Protein AF-A0A1E7FDG7-F1 (afdb_monomer)

Secondary structure (DSSP, 8-state):
-----------------------S--PPPPTT---------------------------------PPPP--------PPPP----PPPHHHHHHHHHHHHHHHHHHHHHHHHHHHHHHHHTTHHHHHHHHTT-S---HHHHHHHHHHH-GGGGGGHHHHHHHTTT-HHHHHHHHHHHHT-TTTTTTGGGS--HHHHHHHHHHHHHHHIIIIIIHHHS-HHHHHHHHHHHHHHHHHHHHHHHHIIIIIHHHHHHHH---TTHHHHHHHHHHHHHHHHHSS--------PPPP-------

Structure (mmCIF, N/CA/C/O backbone):
data_AF-A0A1E7FDG7-F1
#
_entry.id   AF-A0A1E7FDG7-F1
#
loop_
_atom_site.group_PDB
_atom_site.id
_atom_site.type_symbol
_atom_site.label_atom_id
_atom_site.label_alt_id
_atom_site.label_comp_id
_atom_site.label_asym_id
_atom_site.label_entity_id
_atom_site.label_seq_id
_atom_site.pdbx_PDB_ins_code
_atom_site.Cartn_x
_atom_site.Cartn_y
_atom_site.Cartn_z
_atom_site.occupancy
_atom_site.B_iso_or_equiv
_atom_site.auth_seq_id
_atom_site.auth_comp_id
_atom_site.auth_asym_id
_atom_site.auth_atom_id
_atom_site.pdbx_PDB_model_num
ATOM 1 N N . MET A 1 1 ? 20.467 16.742 -72.198 1.00 54.88 1 MET A N 1
ATOM 2 C CA . MET A 1 1 ? 19.762 18.040 -72.170 1.00 54.88 1 MET A CA 1
ATOM 3 C C . MET A 1 1 ? 18.423 17.826 -72.848 1.00 54.88 1 MET A C 1
ATOM 5 O O . MET A 1 1 ? 18.378 16.959 -73.708 1.00 54.88 1 MET A O 1
ATOM 9 N N . ASP A 1 2 ? 17.392 18.548 -72.410 1.00 43.50 2 ASP A N 1
ATOM 10 C CA . ASP A 1 2 ? 15.952 18.288 -72.618 1.00 43.50 2 ASP A CA 1
ATOM 11 C C . ASP A 1 2 ? 15.392 17.138 -71.76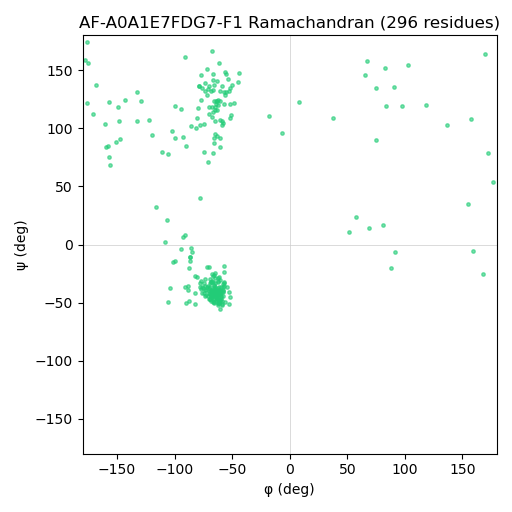0 1.00 43.50 2 ASP A C 1
ATOM 13 O O . ASP A 1 2 ? 16.020 16.095 -71.629 1.00 43.50 2 ASP A O 1
ATOM 17 N N . GLY A 1 3 ? 14.236 17.252 -71.104 1.00 43.72 3 GLY A N 1
ATOM 18 C CA . GLY A 1 3 ? 13.262 18.339 -71.056 1.00 43.72 3 GLY A CA 1
ATOM 19 C C . GLY A 1 3 ? 11.965 17.883 -70.365 1.00 43.72 3 GLY A C 1
ATOM 20 O O . GLY A 1 3 ? 11.705 16.689 -70.251 1.00 43.72 3 GLY A O 1
ATOM 21 N N . GLY A 1 4 ? 11.146 18.861 -69.962 1.00 46.25 4 GLY A N 1
ATOM 22 C CA . GLY A 1 4 ? 9.709 18.723 -69.664 1.00 46.25 4 GLY A CA 1
ATOM 23 C C . GLY A 1 4 ? 9.373 18.547 -68.177 1.00 46.25 4 GLY A C 1
ATOM 24 O O . GLY A 1 4 ? 9.869 17.621 -67.557 1.00 46.25 4 GLY A O 1
ATOM 25 N N . ARG A 1 5 ? 8.611 19.392 -67.466 1.00 50.09 5 ARG A N 1
ATOM 26 C CA . ARG A 1 5 ? 7.447 20.290 -67.689 1.00 50.09 5 ARG A CA 1
ATOM 27 C C . ARG A 1 5 ? 6.274 19.802 -66.811 1.00 50.09 5 ARG A C 1
ATOM 29 O O . ARG A 1 5 ? 5.717 18.749 -67.077 1.00 50.09 5 ARG A O 1
ATOM 36 N N . LEU A 1 6 ? 5.847 20.714 -65.932 1.00 52.66 6 LEU A N 1
ATOM 37 C CA . LEU A 1 6 ? 4.462 21.145 -65.669 1.00 52.66 6 LEU A CA 1
ATOM 38 C C . LEU A 1 6 ? 3.524 20.357 -64.735 1.00 52.66 6 LEU A C 1
ATOM 40 O O . LEU A 1 6 ? 3.518 19.135 -64.676 1.00 52.66 6 LEU A O 1
ATOM 44 N N . PHE A 1 7 ? 2.632 21.193 -64.181 1.00 47.88 7 PHE A N 1
ATOM 45 C CA . PHE A 1 7 ? 1.385 20.992 -63.435 1.00 47.88 7 PHE A CA 1
ATOM 46 C C . PHE A 1 7 ? 1.523 20.893 -61.912 1.00 47.88 7 PHE A C 1
ATOM 48 O O . PHE A 1 7 ? 2.369 20.168 -61.412 1.00 47.88 7 PHE A O 1
ATOM 55 N N . ALA A 1 8 ? 0.694 21.536 -61.094 1.00 49.31 8 ALA A N 1
ATOM 56 C CA . ALA A 1 8 ? -0.253 22.648 -61.222 1.00 49.31 8 ALA A CA 1
ATOM 57 C C . ALA A 1 8 ? -0.829 22.884 -59.813 1.00 49.31 8 ALA A C 1
ATOM 59 O O . ALA A 1 8 ? -0.802 21.991 -58.966 1.00 49.31 8 ALA A O 1
ATOM 60 N N . ASP A 1 9 ? -1.350 24.087 -59.606 1.00 49.03 9 ASP A N 1
ATOM 61 C CA . ASP A 1 9 ? -2.133 24.533 -58.459 1.00 49.03 9 ASP A CA 1
ATOM 62 C C . ASP A 1 9 ? -3.222 23.556 -57.986 1.00 49.03 9 ASP A C 1
ATOM 64 O O . ASP A 1 9 ? -3.908 22.918 -58.782 1.00 49.03 9 ASP A O 1
ATOM 68 N N . SER A 1 10 ? -3.463 23.556 -56.673 1.00 50.44 10 SER A N 1
ATOM 69 C CA . SER A 1 10 ? -4.761 23.210 -56.086 1.00 50.44 10 SER A CA 1
ATOM 70 C C . SER A 1 10 ? -4.851 23.789 -54.674 1.00 50.44 10 SER A C 1
ATOM 72 O O . SER A 1 10 ? -4.595 23.115 -53.675 1.00 50.44 10 SER A O 1
ATOM 74 N N . ALA A 1 11 ? -5.237 25.062 -54.608 1.00 49.78 11 ALA A N 1
ATOM 75 C CA . ALA A 1 11 ? -5.892 25.628 -53.440 1.00 49.78 11 ALA A CA 1
ATOM 76 C C . ALA A 1 11 ? -7.214 24.881 -53.190 1.00 49.78 11 ALA A C 1
ATOM 78 O O . ALA A 1 11 ? -8.008 24.691 -54.108 1.00 49.78 11 ALA A O 1
ATOM 79 N N . GLY A 1 12 ? -7.447 24.482 -51.943 1.00 48.25 12 GLY A N 1
ATOM 80 C CA . GLY A 1 12 ? -8.689 23.862 -51.501 1.00 48.25 12 GLY A CA 1
ATOM 81 C C . GLY A 1 12 ? -8.933 24.181 -50.036 1.00 48.25 12 GLY A C 1
ATOM 82 O O . GLY A 1 12 ? -8.507 23.436 -49.158 1.00 48.25 12 GLY A O 1
ATOM 83 N N . LEU A 1 13 ? -9.598 25.314 -49.796 1.00 49.38 13 LEU A N 1
ATOM 84 C CA . LEU A 1 13 ? -10.368 25.552 -48.580 1.00 49.38 13 LEU A CA 1
ATOM 85 C C . LEU A 1 13 ? -11.335 24.378 -48.368 1.00 49.38 13 LEU A C 1
ATOM 87 O O . LEU A 1 13 ? -12.057 24.012 -49.291 1.00 49.38 13 LEU A O 1
ATOM 91 N N . ASN A 1 14 ? -11.412 23.879 -47.138 1.00 53.03 14 ASN A N 1
ATOM 92 C CA . ASN A 1 14 ? -12.680 23.460 -46.552 1.00 53.03 14 ASN A CA 1
ATOM 93 C C . ASN A 1 14 ? -12.622 23.711 -45.044 1.00 53.03 14 ASN A C 1
ATOM 95 O O . ASN A 1 14 ? -12.151 22.897 -44.254 1.00 53.03 14 ASN A O 1
ATOM 99 N N . ASP A 1 15 ? -13.072 24.915 -44.711 1.00 53.84 15 ASP A N 1
ATOM 100 C CA . ASP A 1 15 ? -13.702 25.271 -43.451 1.00 53.84 15 ASP A CA 1
ATOM 101 C C . ASP A 1 15 ? -15.074 24.576 -43.389 1.00 53.84 15 ASP A C 1
ATOM 103 O O . ASP A 1 15 ? -15.790 24.586 -44.392 1.00 53.84 15 ASP A O 1
ATOM 107 N N . ASN A 1 16 ? -15.375 23.916 -42.265 1.00 47.41 16 ASN A N 1
ATOM 108 C CA . ASN A 1 16 ? -16.704 23.554 -41.739 1.00 47.41 16 ASN A CA 1
ATOM 109 C C . ASN A 1 16 ? -16.575 22.364 -40.778 1.00 47.41 16 ASN A C 1
ATOM 111 O O . ASN A 1 16 ? -16.378 21.224 -41.200 1.00 47.41 16 ASN A O 1
ATOM 115 N N . GLY A 1 17 ? -16.740 22.614 -39.480 1.00 43.34 17 GLY A N 1
AT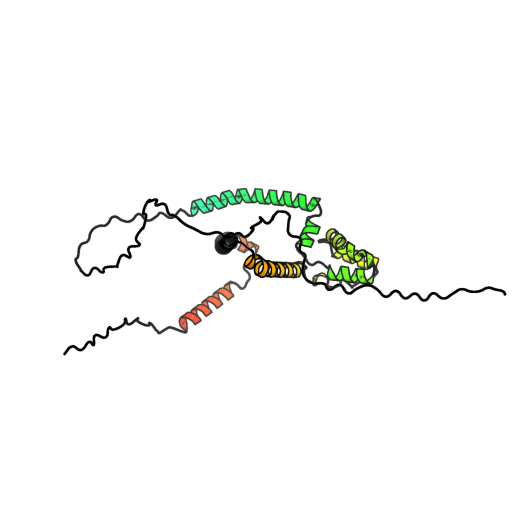OM 116 C CA . GLY A 1 17 ? -16.804 21.536 -38.494 1.00 43.34 17 GLY A CA 1
ATOM 117 C C . GLY A 1 17 ? -16.919 21.998 -37.050 1.00 43.34 17 GLY A C 1
ATOM 118 O O . GLY A 1 17 ? -16.081 21.632 -36.239 1.00 43.34 17 GLY A O 1
ATOM 119 N N . SER A 1 18 ? -17.921 22.840 -36.788 1.00 43.59 18 SER A N 1
ATOM 120 C CA . SER A 1 18 ? -18.756 22.845 -35.574 1.00 43.59 18 SER A CA 1
ATOM 121 C C . SER A 1 18 ? -18.089 22.540 -34.225 1.00 43.59 18 SER A C 1
ATOM 123 O O . SER A 1 18 ? -17.782 21.406 -33.864 1.00 43.59 18 SER A O 1
ATOM 125 N N . ALA A 1 19 ? -17.993 23.605 -33.432 1.00 48.75 19 ALA A N 1
ATOM 126 C CA . ALA A 1 19 ? -17.949 23.546 -31.986 1.00 48.75 19 ALA A CA 1
ATOM 127 C C . ALA A 1 19 ? -19.220 22.869 -31.443 1.00 48.75 19 ALA A C 1
ATOM 129 O O . ALA A 1 19 ? -20.273 23.497 -31.407 1.00 48.75 19 ALA A O 1
ATOM 130 N N . ASP A 1 20 ? -19.095 21.625 -30.981 1.00 45.59 20 ASP A N 1
ATOM 131 C CA . ASP A 1 20 ? -20.075 21.000 -30.093 1.00 45.59 20 ASP A CA 1
ATOM 132 C C . ASP A 1 20 ? -19.559 21.068 -28.650 1.00 45.59 20 ASP A C 1
ATOM 134 O O . ASP A 1 20 ? -18.763 20.267 -28.157 1.00 45.59 20 ASP A O 1
ATOM 138 N N . GLU A 1 21 ? -19.971 22.162 -28.023 1.00 42.53 21 GLU A N 1
ATOM 139 C CA . GLU A 1 21 ? -20.462 22.280 -26.655 1.00 42.53 21 GLU A CA 1
ATOM 140 C C . GLU A 1 21 ? -20.647 20.934 -25.908 1.00 42.53 21 GLU A C 1
ATOM 142 O O . GLU A 1 21 ? -21.682 20.276 -25.988 1.00 42.53 21 GLU A O 1
ATOM 147 N N . PHE A 1 22 ? -19.652 20.527 -25.110 1.00 43.12 22 PHE A N 1
ATOM 148 C CA . PHE A 1 22 ? -19.815 19.453 -24.121 1.00 43.12 22 PHE A CA 1
ATOM 149 C C . PHE A 1 22 ? -20.623 19.973 -22.920 1.00 43.12 22 PHE A C 1
ATOM 151 O O . PHE A 1 22 ? -20.080 20.332 -21.872 1.00 43.12 22 PHE A O 1
ATOM 158 N N . GLY A 1 23 ? -21.944 20.022 -23.093 1.00 46.38 23 GLY A N 1
ATOM 159 C CA . GLY A 1 23 ? -22.912 20.091 -22.002 1.00 46.38 23 GLY A CA 1
ATOM 160 C C . GLY A 1 23 ? -23.002 18.753 -21.240 1.00 46.38 23 GLY A C 1
ATOM 161 O O . GLY A 1 23 ? -22.740 17.693 -21.813 1.00 46.38 23 GLY A O 1
ATOM 162 N N . PRO A 1 24 ? -23.344 18.758 -19.938 1.00 59.00 24 PRO A N 1
ATOM 163 C CA . PRO A 1 24 ? -23.287 17.572 -19.093 1.00 59.00 24 PRO A CA 1
ATOM 164 C C . PRO A 1 24 ? -24.628 16.828 -19.060 1.00 59.00 24 PRO A C 1
ATOM 166 O O . PRO A 1 24 ? -25.456 17.095 -18.195 1.00 59.00 24 PRO A O 1
ATOM 169 N N . SER A 1 25 ? -24.835 15.845 -19.934 1.00 53.50 25 SER A N 1
ATOM 170 C CA . SER A 1 25 ? -25.871 14.821 -19.732 1.00 53.50 25 SER A CA 1
ATOM 171 C C . SER A 1 25 ? -25.745 13.707 -20.764 1.00 53.50 25 SER A C 1
ATOM 173 O O . SER A 1 25 ? -25.950 13.957 -21.941 1.00 53.50 25 SER A O 1
ATOM 175 N N . ASP A 1 26 ? -25.381 12.505 -20.312 1.00 51.69 26 ASP A N 1
ATOM 176 C CA . ASP A 1 26 ? -26.058 11.246 -20.670 1.00 51.69 26 ASP A CA 1
ATOM 177 C C . ASP A 1 26 ? -25.262 10.060 -20.118 1.00 51.69 26 ASP A C 1
ATOM 179 O O . ASP A 1 26 ? -24.504 9.367 -20.795 1.00 51.69 26 ASP A O 1
ATOM 183 N N . VAL A 1 27 ? -25.434 9.832 -18.815 1.00 66.44 27 VAL A N 1
ATOM 184 C CA . VAL A 1 27 ? -25.111 8.540 -18.210 1.00 66.44 27 VAL A CA 1
ATOM 185 C C . VAL A 1 27 ? -26.288 7.610 -18.522 1.00 66.44 27 VAL A C 1
ATOM 187 O O . VAL A 1 27 ? -27.398 7.898 -18.067 1.00 66.44 27 VAL A O 1
ATOM 190 N N . PRO A 1 28 ? -26.100 6.506 -19.267 1.00 61.50 28 PRO A N 1
ATOM 191 C CA . PRO A 1 28 ? -27.189 5.587 -19.566 1.00 61.50 28 PRO A CA 1
ATOM 192 C C . PRO A 1 28 ? -27.684 4.925 -18.274 1.00 61.50 28 PRO A C 1
ATOM 194 O O . PRO A 1 28 ? -26.942 4.223 -17.582 1.00 61.50 28 PRO A O 1
ATOM 197 N N . LEU A 1 29 ? -28.952 5.166 -17.938 1.00 65.06 29 LEU A N 1
ATOM 198 C CA . LEU A 1 29 ? -29.650 4.472 -16.859 1.00 65.06 29 LEU A CA 1
ATOM 199 C C . LEU A 1 29 ? -29.835 2.985 -17.220 1.00 65.06 29 LEU A C 1
ATOM 201 O O . LEU A 1 29 ? -30.118 2.660 -18.375 1.00 65.06 29 LEU A O 1
ATOM 205 N N . PRO A 1 30 ? -29.697 2.063 -16.249 1.00 67.12 30 PRO A N 1
ATOM 206 C CA . PRO A 1 30 ? -29.873 0.637 -16.485 1.00 67.12 30 PRO A CA 1
ATOM 207 C C . PRO A 1 30 ? -31.334 0.293 -16.839 1.00 67.12 30 PRO A C 1
ATOM 209 O O . PRO A 1 30 ? -32.267 0.904 -16.307 1.00 67.12 30 PRO A O 1
ATOM 212 N N . PRO A 1 31 ? -31.552 -0.714 -17.702 1.00 53.75 31 PRO A N 1
ATOM 213 C CA . PRO A 1 31 ? -32.881 -1.113 -18.146 1.00 53.75 31 PRO A CA 1
ATOM 214 C C . PRO A 1 31 ? -33.658 -1.723 -16.971 1.00 53.75 31 PRO A C 1
ATOM 216 O O . PRO A 1 31 ? -33.242 -2.729 -16.400 1.00 53.75 31 PRO A O 1
ATOM 219 N N . GLY A 1 32 ? -34.781 -1.105 -16.591 1.00 55.59 32 GLY A N 1
ATOM 220 C CA . GLY A 1 32 ? -35.640 -1.628 -15.520 1.00 55.59 32 GLY A CA 1
ATOM 221 C C . GLY A 1 32 ? -36.590 -0.641 -14.837 1.00 55.59 32 GLY A C 1
ATOM 222 O O . GLY A 1 32 ? -37.411 -1.073 -14.033 1.00 55.59 32 GLY A O 1
ATOM 223 N N . MET A 1 33 ? -36.537 0.659 -15.142 1.00 53.09 33 MET A N 1
ATOM 224 C CA . MET A 1 33 ? -37.483 1.644 -14.600 1.00 53.09 33 MET A CA 1
ATOM 225 C C . MET A 1 33 ? -38.408 2.183 -15.691 1.00 53.09 33 MET A C 1
ATOM 227 O O . MET A 1 33 ? -38.212 3.269 -16.222 1.00 53.09 33 MET A O 1
ATOM 231 N N . ALA A 1 34 ? -39.431 1.392 -16.018 1.00 47.78 34 ALA A N 1
ATOM 232 C CA . ALA A 1 34 ? -40.600 1.878 -16.735 1.00 47.78 34 ALA A CA 1
ATOM 233 C C . ALA A 1 34 ? -41.407 2.790 -15.797 1.00 47.78 34 ALA A C 1
ATOM 235 O O . ALA A 1 34 ? -41.949 2.341 -14.783 1.00 47.78 34 ALA A O 1
ATOM 236 N N . SER A 1 35 ? -41.450 4.080 -16.121 1.00 47.38 35 SER A N 1
ATOM 237 C CA . SER A 1 35 ? -42.313 5.069 -15.488 1.00 47.38 35 SER A CA 1
ATOM 238 C C . SER A 1 35 ? -43.777 4.726 -15.765 1.00 47.38 35 SER A C 1
ATOM 240 O O . SER A 1 35 ? -44.232 4.611 -16.902 1.00 47.38 35 SER A O 1
ATOM 242 N N . LYS A 1 36 ? -44.520 4.526 -14.679 1.00 46.44 36 LYS A N 1
ATOM 243 C CA . LYS A 1 36 ? -45.970 4.371 -14.682 1.00 46.44 36 LYS A CA 1
ATOM 244 C C . LYS A 1 36 ? -46.582 5.765 -14.853 1.00 46.44 36 LYS A C 1
ATOM 246 O O . LYS A 1 36 ? -46.263 6.660 -14.076 1.00 46.44 36 LYS A O 1
ATOM 251 N N . LYS A 1 37 ? -47.430 5.918 -15.873 1.00 50.50 37 LYS A N 1
ATOM 252 C CA . LYS A 1 37 ? -48.337 7.055 -16.087 1.00 50.50 37 LYS A CA 1
ATOM 253 C C . LYS A 1 37 ? -49.065 7.457 -14.799 1.00 50.50 37 LYS A C 1
ATOM 255 O O . LYS A 1 37 ? -49.589 6.585 -14.105 1.00 50.50 37 LYS A O 1
ATOM 260 N N . SER A 1 38 ? -49.208 8.759 -14.585 1.00 42.88 38 SER A N 1
ATOM 261 C CA . SER A 1 38 ? -50.342 9.342 -13.869 1.00 42.88 38 SER A CA 1
ATOM 262 C C . SER A 1 38 ? -50.850 10.516 -14.699 1.00 42.88 38 SER A C 1
ATOM 264 O O . SER A 1 38 ? -50.164 11.529 -14.807 1.00 42.88 38 SER A O 1
ATOM 266 N N . ASP A 1 39 ? -52.001 10.300 -15.333 1.00 49.88 39 ASP A N 1
ATOM 267 C CA . ASP A 1 39 ? -52.846 11.332 -15.926 1.00 49.88 39 ASP A CA 1
ATOM 268 C C . ASP A 1 39 ? -53.650 11.997 -14.793 1.00 49.88 39 ASP A C 1
ATOM 270 O O . ASP A 1 39 ? -54.159 11.306 -13.905 1.00 49.88 39 ASP A O 1
ATOM 274 N N . ASP A 1 40 ? -53.725 13.327 -14.832 1.00 50.28 40 ASP A N 1
ATOM 275 C CA . ASP A 1 40 ? -54.596 14.179 -14.018 1.00 50.28 40 ASP A CA 1
ATOM 276 C C . ASP A 1 40 ? -56.064 14.023 -14.441 1.00 50.28 40 ASP A C 1
ATOM 278 O O . ASP A 1 40 ? -56.380 14.058 -15.634 1.00 50.28 40 ASP A O 1
ATOM 282 N N . SER A 1 41 ? -56.983 13.917 -13.476 1.00 50.59 41 SER A N 1
ATOM 283 C CA . SER A 1 41 ? -58.393 14.307 -13.640 1.00 50.59 41 SER A CA 1
ATOM 284 C C . SER A 1 41 ? -59.030 14.599 -12.276 1.00 50.59 41 SER A C 1
ATOM 286 O O . SER A 1 41 ? -59.048 13.734 -11.399 1.00 50.59 41 SER A O 1
ATOM 288 N N . ASP A 1 42 ? -59.557 15.816 -12.135 1.00 49.84 42 ASP A N 1
ATOM 289 C CA . ASP A 1 42 ? -60.545 16.247 -11.138 1.00 49.84 42 ASP A CA 1
ATOM 290 C C . ASP A 1 42 ? -61.813 15.368 -11.164 1.00 49.84 42 ASP A C 1
ATOM 292 O O . ASP A 1 42 ? -62.215 14.963 -12.252 1.00 49.84 42 ASP A O 1
ATOM 296 N N . ASP A 1 43 ? -62.471 15.130 -10.015 1.00 50.03 43 ASP A N 1
ATOM 297 C CA . ASP A 1 43 ? -63.905 15.442 -9.801 1.00 50.03 43 ASP A CA 1
ATOM 298 C C . ASP A 1 43 ? -64.376 15.164 -8.344 1.00 50.03 43 ASP A C 1
ATOM 300 O O . ASP A 1 43 ? -63.796 14.382 -7.592 1.00 50.03 43 ASP A O 1
ATOM 304 N N . SER A 1 44 ? -65.441 15.878 -7.993 1.00 50.09 44 SER A N 1
ATOM 305 C CA . SER A 1 44 ? -66.161 16.176 -6.752 1.00 50.09 44 SER A CA 1
ATOM 306 C C . SER A 1 44 ? -66.917 15.034 -6.033 1.00 50.09 44 SER A C 1
ATOM 308 O O . SER A 1 44 ? -67.321 14.050 -6.646 1.00 50.09 44 SER A O 1
ATOM 310 N N . SER A 1 45 ? -67.305 15.336 -4.772 1.00 46.06 45 SER A N 1
ATOM 311 C CA . SER A 1 45 ? -68.482 14.849 -3.990 1.00 46.06 45 SER A CA 1
ATOM 312 C C . SER A 1 45 ? -68.506 13.371 -3.586 1.00 46.06 45 SER A C 1
ATOM 314 O O . SER A 1 45 ? -67.916 12.531 -4.239 1.00 46.06 45 SER A O 1
ATOM 316 N N . ASP A 1 46 ? -69.215 12.886 -2.573 1.00 40.75 46 ASP A N 1
ATOM 317 C CA . ASP A 1 46 ? -69.949 13.297 -1.363 1.00 40.75 46 ASP A CA 1
ATOM 318 C C . ASP A 1 46 ? -70.372 11.929 -0.741 1.00 40.75 46 ASP A C 1
ATOM 320 O O . ASP A 1 46 ? -70.193 10.886 -1.373 1.00 40.75 46 ASP A O 1
ATOM 324 N N . GLU A 1 47 ? -70.962 11.924 0.452 1.00 40.31 47 GLU A N 1
ATOM 325 C CA . GLU A 1 47 ? -71.644 10.801 1.122 1.00 40.31 47 GLU A CA 1
ATOM 326 C C . GLU A 1 47 ? -70.776 9.796 1.905 1.00 40.31 47 GLU A C 1
ATOM 328 O O . GLU A 1 47 ? -69.882 9.098 1.422 1.00 40.31 47 GLU A O 1
ATOM 333 N N . GLY A 1 48 ? -71.083 9.737 3.202 1.00 41.16 48 GLY A N 1
ATOM 334 C CA . GLY A 1 48 ? -70.390 8.937 4.194 1.00 41.16 48 GLY A CA 1
ATOM 335 C C . GLY A 1 48 ? -70.970 7.544 4.386 1.00 41.16 48 GLY A C 1
ATOM 336 O O . GLY A 1 48 ? -72.141 7.294 4.144 1.00 41.16 48 GLY A O 1
ATOM 337 N N . VAL A 1 49 ? -70.168 6.658 4.977 1.00 40.72 49 VAL A N 1
ATOM 338 C CA . VAL A 1 49 ? -70.667 5.499 5.724 1.00 40.72 49 VAL A CA 1
ATOM 339 C C . VAL A 1 49 ? -69.756 5.253 6.926 1.00 40.72 49 VAL A C 1
ATOM 341 O O . VAL A 1 49 ? -68.542 5.091 6.807 1.00 40.72 49 VAL A O 1
ATOM 344 N N . ARG A 1 50 ? -70.384 5.238 8.105 1.00 47.75 50 ARG A N 1
ATOM 345 C CA . ARG A 1 50 ? -69.851 4.756 9.383 1.00 47.75 50 ARG A CA 1
ATOM 346 C C . ARG A 1 50 ? -69.242 3.362 9.230 1.00 47.75 50 ARG A C 1
ATOM 348 O O . ARG A 1 50 ? -69.915 2.465 8.733 1.00 47.75 50 ARG A O 1
ATOM 355 N N . ASN A 1 51 ? -68.078 3.123 9.830 1.00 45.91 51 ASN A N 1
ATOM 356 C CA . ASN A 1 51 ? -67.886 1.835 10.486 1.00 45.91 51 ASN A CA 1
ATOM 357 C C . ASN A 1 51 ? -66.949 1.941 11.689 1.00 45.91 51 ASN A C 1
ATOM 359 O O . ASN A 1 51 ? -65.777 2.302 11.581 1.00 45.91 51 ASN A O 1
ATOM 363 N N . ASP A 1 52 ? -67.523 1.618 12.839 1.00 47.53 52 ASP A N 1
ATOM 364 C CA . ASP A 1 52 ? -66.847 1.358 14.092 1.00 47.53 52 ASP A CA 1
ATOM 365 C C . ASP A 1 52 ? -65.858 0.199 13.929 1.00 47.53 52 ASP A C 1
ATOM 367 O O . ASP A 1 52 ? -66.215 -0.845 13.386 1.00 47.53 52 ASP A O 1
ATOM 371 N N . GLN A 1 53 ? -64.647 0.332 14.479 1.00 43.62 53 GLN A N 1
ATOM 372 C CA . GLN A 1 53 ? -64.120 -0.657 15.427 1.00 43.62 53 GLN A CA 1
ATOM 373 C C . GLN A 1 53 ? -62.755 -0.263 16.022 1.00 43.62 53 GLN A C 1
ATOM 375 O O . GLN A 1 53 ? -61.740 -0.178 15.340 1.00 43.62 53 GLN A O 1
ATOM 380 N N . LYS A 1 54 ? -62.780 -0.187 17.359 1.00 46.31 54 LYS A N 1
ATOM 381 C CA . LYS A 1 54 ? -61.785 -0.712 18.312 1.00 46.31 54 LYS A CA 1
ATOM 382 C C . LYS A 1 54 ? -60.455 0.032 18.471 1.00 46.31 54 LYS A C 1
ATOM 384 O O . LYS A 1 54 ? -59.425 -0.275 17.885 1.00 46.31 54 LYS A O 1
ATOM 389 N N . GLU A 1 55 ? -60.524 0.960 19.425 1.00 46.03 55 GLU A N 1
ATOM 390 C CA . GLU A 1 55 ? -59.645 1.076 20.596 1.00 46.03 55 GLU A CA 1
ATOM 391 C C . GLU A 1 55 ? -58.411 0.159 20.678 1.00 46.03 55 GLU A C 1
ATOM 393 O O . GLU A 1 55 ? -58.522 -1.052 20.852 1.00 46.03 55 GLU A O 1
ATOM 398 N N . LEU A 1 56 ? -57.237 0.792 20.788 1.00 45.56 56 LEU A N 1
ATOM 399 C CA . LEU A 1 56 ? -56.209 0.430 21.774 1.00 45.56 56 LEU A CA 1
ATOM 400 C C . LEU A 1 56 ? -55.293 1.641 22.027 1.00 45.56 56 LEU A C 1
ATOM 402 O O . LEU A 1 56 ? -54.156 1.734 21.568 1.00 45.56 56 LEU A O 1
ATOM 406 N N . LYS A 1 57 ? -55.813 2.614 22.787 1.00 41.06 57 LYS A N 1
ATOM 407 C CA . LYS A 1 57 ? -55.015 3.689 23.395 1.00 41.06 57 LYS A CA 1
ATOM 408 C C . LYS A 1 57 ? -54.302 3.131 24.629 1.00 41.06 57 LYS A C 1
ATOM 410 O O . LYS A 1 57 ? -54.899 3.018 25.695 1.00 41.06 57 LYS A O 1
ATOM 415 N N . THR A 1 58 ? -53.007 2.835 24.529 1.00 42.53 58 THR A N 1
ATOM 416 C CA . THR A 1 58 ? -52.176 2.622 25.725 1.00 42.53 58 THR A CA 1
ATOM 417 C C . THR A 1 58 ? -51.651 3.961 26.238 1.00 42.53 58 THR A C 1
ATOM 419 O O . THR A 1 58 ? -50.729 4.583 25.711 1.0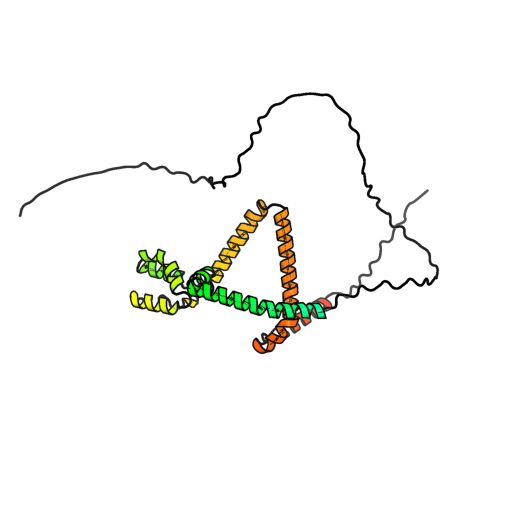0 42.53 58 THR A O 1
ATOM 422 N N . VAL A 1 59 ? -52.302 4.426 27.302 1.00 44.03 59 VAL A N 1
ATOM 423 C CA . VAL A 1 59 ? -51.961 5.613 28.083 1.00 44.03 59 VAL A CA 1
ATOM 424 C C . VAL A 1 59 ? -50.589 5.428 28.741 1.00 44.03 59 VAL A C 1
ATOM 426 O O . VAL A 1 59 ? -50.404 4.600 29.633 1.00 44.03 59 VAL A O 1
ATOM 429 N N . ARG A 1 60 ? -49.620 6.261 28.347 1.00 45.75 60 ARG A N 1
ATOM 430 C CA . ARG A 1 60 ? -48.353 6.460 29.064 1.00 45.75 60 ARG A CA 1
ATOM 431 C C . ARG A 1 60 ? -48.620 7.118 30.424 1.00 45.75 60 ARG A C 1
ATOM 433 O O . ARG A 1 60 ? -48.619 8.341 30.543 1.00 45.75 60 ARG A O 1
ATOM 440 N N . LYS A 1 61 ? -48.806 6.317 31.478 1.00 43.97 61 LYS A N 1
ATOM 441 C CA . LYS A 1 61 ? -48.784 6.804 32.868 1.00 43.97 61 LYS A CA 1
ATOM 442 C C . LYS A 1 61 ? -47.339 7.090 33.301 1.00 43.97 61 LYS A C 1
ATOM 444 O O . LYS A 1 61 ? -46.579 6.182 33.627 1.00 43.97 61 LYS A O 1
ATOM 449 N N . LYS A 1 62 ? -46.975 8.378 33.343 1.00 49.00 62 LYS A N 1
ATOM 450 C CA . LYS A 1 62 ? -45.845 8.898 34.131 1.00 49.00 62 LYS A CA 1
ATOM 451 C C . LYS A 1 62 ? -46.108 8.590 35.611 1.00 49.00 62 LYS A C 1
ATOM 453 O O . LYS A 1 62 ? -46.969 9.213 36.227 1.00 49.00 62 LYS A O 1
ATOM 458 N N . LYS A 1 63 ? -45.377 7.635 36.191 1.00 44.84 63 LYS A N 1
ATOM 459 C CA . LYS A 1 63 ? -45.415 7.368 37.635 1.00 44.84 63 LYS A CA 1
ATOM 460 C C . LYS A 1 63 ? -44.521 8.392 38.345 1.00 44.84 63 LYS A C 1
ATOM 462 O O . LYS A 1 63 ? -43.299 8.362 38.204 1.00 44.84 63 LYS A O 1
ATOM 467 N N . LYS A 1 64 ? -45.155 9.326 39.064 1.00 41.38 64 LYS A N 1
ATOM 468 C CA . LYS A 1 64 ? -44.516 10.233 40.026 1.00 41.38 64 LYS A CA 1
ATOM 469 C C . LYS A 1 64 ? -43.789 9.397 41.088 1.00 41.38 64 LYS A C 1
ATOM 471 O O . LYS A 1 64 ? -44.349 8.447 41.629 1.00 41.38 64 LYS A O 1
ATOM 476 N N . LYS A 1 65 ? -42.532 9.749 41.350 1.00 44.59 65 LYS A N 1
ATOM 477 C CA . LYS A 1 65 ? -41.671 9.146 42.370 1.00 44.59 65 LYS A CA 1
ATOM 478 C C . LYS A 1 65 ? -42.040 9.781 43.716 1.00 44.59 65 LYS A C 1
ATOM 480 O O . LYS A 1 65 ? -41.663 10.920 43.970 1.00 44.59 65 LYS A O 1
ATOM 485 N N . ALA A 1 66 ? -42.827 9.080 44.527 1.00 42.00 66 ALA A N 1
ATOM 486 C CA . ALA A 1 66 ? -43.047 9.446 45.922 1.00 42.00 66 ALA A CA 1
ATOM 487 C C . ALA A 1 66 ? -41.789 9.100 46.737 1.00 42.00 66 ALA A C 1
ATOM 489 O O . ALA A 1 66 ? -41.226 8.014 46.580 1.00 42.00 66 ALA A O 1
ATOM 490 N N . LYS A 1 67 ? -41.330 10.043 47.564 1.00 51.03 67 LYS A N 1
ATOM 491 C CA . LYS A 1 67 ? -40.394 9.787 48.666 1.00 51.03 67 LYS A CA 1
ATOM 492 C C . LYS A 1 67 ? -41.157 9.066 49.786 1.00 51.03 67 LYS A C 1
ATOM 494 O O . LYS A 1 67 ? -42.254 9.523 50.097 1.00 51.03 67 LYS A O 1
ATOM 499 N N . PRO A 1 68 ? -40.577 8.058 50.449 1.00 45.72 68 PRO A N 1
ATOM 500 C CA . PRO A 1 68 ? -40.947 7.728 51.813 1.00 45.72 68 PRO A CA 1
ATOM 501 C C . PRO A 1 68 ? -39.915 8.322 52.779 1.00 45.72 68 PRO A C 1
ATOM 503 O O . PRO A 1 68 ? -38.718 8.044 52.703 1.00 45.72 68 PRO A O 1
ATOM 506 N N . SER A 1 69 ? -40.407 9.202 53.643 1.00 43.00 69 SER A N 1
ATOM 507 C CA . SER A 1 69 ? -39.863 9.484 54.968 1.00 43.00 69 SER A CA 1
ATOM 508 C C . SER A 1 69 ? -40.265 8.359 55.920 1.00 43.00 69 SER A C 1
ATOM 510 O O . SER A 1 69 ? -41.387 7.868 55.810 1.00 43.00 69 SER A O 1
ATOM 512 N N . GLY A 1 70 ? -39.405 8.027 56.878 1.00 37.16 70 GLY A N 1
ATOM 513 C CA . GLY A 1 70 ? -39.770 7.195 58.025 1.00 37.16 70 GLY A CA 1
ATOM 514 C C . GLY A 1 70 ? -38.717 6.145 58.329 1.00 37.16 70 GLY A C 1
ATOM 515 O O . GLY A 1 70 ? -38.617 5.152 57.615 1.00 37.16 70 GLY A O 1
ATOM 516 N N . ASN A 1 71 ? -37.930 6.421 59.369 1.00 48.47 71 ASN A N 1
ATOM 517 C CA . ASN A 1 71 ? -37.227 5.413 60.154 1.00 48.47 71 ASN A CA 1
ATOM 518 C C . ASN A 1 71 ? -38.234 4.364 60.634 1.00 48.47 71 ASN A C 1
ATOM 520 O O . ASN A 1 71 ? -39.340 4.756 60.981 1.00 48.47 71 ASN A O 1
ATOM 524 N N . ASP A 1 72 ? -37.832 3.095 60.652 1.00 40.69 72 ASP A N 1
ATOM 525 C CA . ASP A 1 72 ? -37.970 2.213 61.813 1.00 40.69 72 ASP A CA 1
ATOM 526 C C . ASP A 1 72 ? -37.138 0.943 61.574 1.00 40.69 72 ASP A C 1
ATOM 528 O O . ASP A 1 72 ? -37.049 0.408 60.464 1.00 40.69 72 ASP A O 1
ATOM 532 N N . ASP A 1 73 ? -36.439 0.542 62.629 1.00 52.94 73 ASP A N 1
ATOM 533 C CA . ASP A 1 73 ? -35.554 -0.607 62.713 1.00 52.94 73 ASP A CA 1
ATOM 534 C C . ASP A 1 73 ? -36.327 -1.922 62.552 1.00 52.94 73 ASP A C 1
ATOM 536 O O . ASP A 1 73 ? -36.972 -2.389 63.484 1.00 52.94 73 ASP A O 1
ATOM 540 N N . GLU A 1 74 ? -36.198 -2.587 61.402 1.00 45.53 74 GLU A N 1
ATOM 541 C CA . GLU A 1 74 ? -36.543 -4.007 61.303 1.00 45.53 74 GLU A CA 1
ATOM 542 C C . GLU A 1 74 ? -35.650 -4.724 60.279 1.00 45.53 74 GLU A C 1
ATOM 544 O O . GLU A 1 74 ? -35.765 -4.571 59.058 1.00 45.53 74 GLU A O 1
ATOM 549 N N . LYS A 1 75 ? -34.708 -5.521 60.798 1.00 53.12 75 LYS A N 1
ATOM 550 C CA . LYS A 1 75 ? -33.940 -6.506 60.028 1.00 53.12 75 LYS A CA 1
ATOM 551 C C . LYS A 1 75 ? -34.904 -7.575 59.516 1.00 53.12 75 LYS A C 1
ATOM 553 O O . LYS A 1 75 ? -35.182 -8.543 60.214 1.00 53.12 75 LYS A O 1
ATOM 558 N N . SER A 1 76 ? -35.382 -7.415 58.288 1.00 49.34 76 SER A N 1
ATOM 559 C CA . SER A 1 76 ? -35.994 -8.507 57.535 1.00 49.34 76 SER A CA 1
ATOM 560 C C . SER A 1 76 ? -34.939 -9.164 56.643 1.00 49.34 76 SER A C 1
ATOM 562 O O . SER A 1 76 ? -34.359 -8.544 55.747 1.00 49.34 76 SER A O 1
ATOM 564 N N . ASP A 1 77 ? -34.673 -10.438 56.927 1.00 56.16 77 ASP A N 1
ATOM 565 C CA . ASP A 1 77 ? -33.817 -11.324 56.147 1.00 56.16 77 ASP A CA 1
ATOM 566 C C . ASP A 1 77 ? -34.406 -11.537 54.745 1.00 56.16 77 ASP A C 1
ATOM 568 O O . ASP A 1 77 ? -35.245 -12.404 54.501 1.00 56.16 77 ASP A O 1
ATOM 572 N N . LEU A 1 78 ? -33.968 -10.716 53.791 1.00 60.34 78 LEU A N 1
ATOM 573 C CA . LEU A 1 78 ? -34.238 -10.932 52.374 1.00 60.34 78 LEU A CA 1
ATOM 574 C C . LEU A 1 78 ? -33.327 -12.050 51.836 1.00 60.34 78 LEU A C 1
ATOM 576 O O . LEU A 1 78 ? -32.114 -12.015 52.067 1.00 60.34 78 LEU A O 1
ATOM 580 N N . PRO A 1 79 ? -33.860 -13.010 51.055 1.00 64.81 79 PRO A N 1
ATOM 581 C CA . PRO A 1 79 ? -33.055 -14.082 50.488 1.00 64.81 79 PRO A CA 1
ATOM 582 C C . PRO A 1 79 ? -31.992 -13.522 49.523 1.00 64.81 79 PRO A C 1
ATOM 584 O O . PRO A 1 79 ? -32.268 -12.595 48.748 1.00 64.81 79 PRO A O 1
ATOM 587 N N . PRO A 1 80 ? -30.766 -14.079 49.533 1.00 62.56 80 PRO A N 1
ATOM 588 C CA . PRO A 1 80 ? -29.674 -13.596 48.702 1.00 62.56 80 PRO A CA 1
ATOM 589 C C . PRO A 1 80 ? -30.030 -13.733 47.218 1.00 62.56 80 PRO A C 1
ATOM 591 O O . PRO A 1 80 ? -30.336 -14.817 46.722 1.00 62.56 80 PRO A O 1
ATOM 594 N N . LYS A 1 81 ? -29.963 -12.616 46.484 1.00 55.66 81 LYS A N 1
ATOM 595 C CA . LYS A 1 81 ? -30.103 -12.607 45.022 1.00 55.66 81 LYS A CA 1
ATOM 596 C C . LYS A 1 81 ? -29.060 -13.556 44.410 1.00 55.66 81 LYS A C 1
ATOM 598 O O . LYS A 1 81 ? -27.874 -13.395 44.711 1.00 55.66 81 LYS A O 1
ATOM 603 N N . PRO A 1 82 ? -29.447 -14.502 43.532 1.00 53.00 82 PRO A N 1
ATOM 604 C CA . PRO A 1 82 ? -28.496 -15.400 42.895 1.00 53.00 82 PRO A CA 1
ATOM 605 C C . PRO A 1 82 ? -27.559 -14.582 42.005 1.00 53.00 82 PRO A C 1
ATOM 607 O O . PRO A 1 82 ? -27.979 -13.949 41.035 1.00 53.00 82 PRO A O 1
ATOM 610 N N . SER A 1 83 ? -26.275 -14.568 42.355 1.00 56.09 83 SER A N 1
ATOM 611 C CA . SER A 1 83 ? -25.238 -13.987 41.516 1.00 56.09 83 SER A CA 1
ATOM 612 C C . SER A 1 83 ? -25.197 -14.766 40.203 1.00 56.09 83 SER A C 1
ATOM 614 O O . SER A 1 83 ? -25.005 -15.983 40.176 1.00 56.09 83 SER A O 1
ATOM 616 N N . ALA A 1 84 ? -25.431 -14.069 39.092 1.00 56.56 84 ALA A N 1
ATOM 617 C CA . ALA A 1 84 ? -25.294 -14.644 37.765 1.00 56.56 84 ALA A CA 1
ATOM 618 C C . ALA A 1 84 ? -23.854 -15.154 37.613 1.00 56.56 84 ALA A C 1
ATOM 620 O O . ALA A 1 84 ? -22.916 -14.366 37.482 1.00 56.56 84 ALA A O 1
ATOM 621 N N . LYS A 1 85 ? -23.669 -16.477 37.696 1.00 58.97 85 LYS A N 1
ATOM 622 C CA . LYS A 1 85 ? -22.382 -17.142 37.479 1.00 58.97 85 LYS A CA 1
ATOM 623 C C . LYS A 1 85 ? -21.913 -16.792 36.070 1.00 58.97 85 LYS A C 1
ATOM 625 O O . LYS A 1 85 ? -22.434 -17.314 35.088 1.00 58.97 85 LYS A O 1
ATOM 630 N N . GLY A 1 86 ? -20.955 -15.871 35.985 1.00 67.06 86 GLY A N 1
ATOM 631 C CA . GLY A 1 86 ? -20.307 -15.499 34.736 1.00 67.06 86 GLY A CA 1
ATOM 632 C C . GLY A 1 86 ? -19.781 -16.749 34.040 1.00 67.06 86 GLY A C 1
ATOM 633 O O . GLY A 1 86 ? -19.157 -17.604 34.673 1.00 67.06 86 GLY A O 1
ATOM 634 N N . ILE A 1 87 ? -20.078 -16.865 32.747 1.00 66.00 87 ILE A N 1
ATOM 635 C CA . ILE A 1 87 ? -19.612 -17.950 31.883 1.00 66.00 87 ILE A CA 1
ATOM 636 C C . ILE A 1 87 ? -18.104 -18.100 32.089 1.00 66.00 87 ILE A C 1
ATOM 638 O O . ILE A 1 87 ? -17.347 -17.141 31.918 1.00 66.00 87 ILE A O 1
ATOM 642 N N . LYS A 1 88 ? -17.679 -19.297 32.505 1.00 75.38 88 LYS A N 1
ATOM 643 C CA . LYS A 1 88 ? -16.272 -19.605 32.760 1.00 75.38 88 LYS A CA 1
ATOM 644 C C . LYS A 1 88 ? -15.503 -19.327 31.467 1.00 75.38 88 LYS A C 1
ATOM 646 O O . LYS A 1 88 ? -15.815 -19.875 30.416 1.00 75.38 88 LYS A O 1
ATOM 651 N N . THR A 1 89 ? -14.524 -18.436 31.525 1.00 70.75 89 THR A N 1
ATOM 652 C CA . THR A 1 89 ? -13.732 -18.013 30.360 1.00 70.75 89 THR A CA 1
ATOM 653 C C . THR A 1 89 ? -12.791 -19.110 29.862 1.00 70.75 89 THR A C 1
ATOM 655 O O . THR A 1 89 ? -12.367 -19.079 28.711 1.00 70.75 89 THR A O 1
ATOM 658 N N . THR A 1 90 ? -12.501 -20.105 30.700 1.00 72.81 90 THR A N 1
ATOM 659 C CA . THR A 1 90 ? -11.648 -21.256 30.392 1.00 72.81 90 THR A CA 1
ATOM 660 C C . THR A 1 90 ? -12.178 -22.141 29.253 1.00 72.81 90 THR A C 1
ATOM 662 O O . THR A 1 90 ? -11.429 -22.326 28.295 1.00 72.81 90 THR A O 1
ATOM 665 N N . PRO A 1 91 ? -13.439 -22.624 29.245 1.00 81.62 91 PRO A N 1
ATOM 666 C CA . PRO A 1 91 ? -13.971 -23.389 28.114 1.00 81.62 91 PRO A CA 1
ATOM 667 C C . PRO A 1 91 ? -14.073 -22.572 26.819 1.00 81.62 91 PRO A C 1
ATOM 669 O O . PRO A 1 91 ? -13.915 -23.137 25.745 1.00 81.62 91 PRO A O 1
ATOM 672 N N . LEU A 1 92 ? -14.264 -21.248 26.886 1.00 74.69 92 LEU A N 1
ATOM 673 C CA . LEU A 1 92 ? -14.292 -20.396 25.687 1.00 74.69 92 LEU A CA 1
ATOM 674 C C . LEU A 1 92 ? -12.904 -20.265 25.042 1.00 74.69 92 LEU A C 1
ATOM 676 O O . LEU A 1 92 ? -12.778 -20.318 23.822 1.00 74.69 92 LEU A O 1
ATOM 680 N N . ILE A 1 93 ? -11.857 -20.100 25.855 1.00 76.06 93 ILE A N 1
ATOM 681 C CA . ILE A 1 93 ? -10.474 -20.069 25.364 1.00 76.06 93 ILE A CA 1
ATOM 682 C C . ILE A 1 93 ? -10.099 -21.434 24.781 1.00 76.06 93 ILE A C 1
ATOM 684 O O . ILE A 1 93 ? -9.490 -21.480 23.719 1.00 76.06 93 ILE A O 1
ATOM 688 N N . LEU A 1 94 ? -10.515 -22.529 25.423 1.00 79.81 94 LEU A N 1
ATOM 689 C CA . LEU A 1 94 ? -10.278 -23.884 24.926 1.00 79.81 94 LEU A CA 1
ATOM 690 C C . LEU A 1 94 ? -11.022 -24.149 23.608 1.00 79.81 94 LEU A C 1
ATOM 692 O O . LEU A 1 94 ? -10.446 -24.742 22.702 1.00 79.81 94 LEU A O 1
ATOM 696 N N . LEU A 1 95 ? -12.244 -23.628 23.454 1.00 81.88 95 LEU A N 1
ATOM 697 C CA . LEU A 1 95 ? -12.990 -23.673 22.195 1.00 81.88 95 LEU A CA 1
ATOM 698 C C . LEU A 1 95 ? -12.271 -22.890 21.088 1.00 81.88 95 LEU A C 1
ATOM 700 O O . LEU A 1 95 ? -12.105 -23.411 19.996 1.00 81.88 95 LEU A O 1
ATOM 704 N N . ILE A 1 96 ? -11.804 -21.666 21.359 1.00 79.56 96 ILE A N 1
ATOM 705 C CA . ILE A 1 96 ? -11.053 -20.861 20.378 1.00 79.56 96 ILE A CA 1
ATOM 706 C C . ILE A 1 96 ? -9.715 -21.523 20.032 1.00 79.56 96 ILE A C 1
ATOM 708 O O . ILE A 1 96 ? -9.274 -21.417 18.894 1.00 79.56 96 ILE A O 1
ATOM 712 N N . LEU A 1 97 ? -9.079 -22.215 20.977 1.00 80.38 97 LEU A N 1
ATOM 713 C CA . LEU A 1 97 ? -7.817 -22.910 20.743 1.00 80.38 97 LEU A CA 1
ATOM 714 C C . LEU A 1 97 ? -8.025 -24.185 19.912 1.00 80.38 97 LEU A C 1
ATOM 716 O O . LEU A 1 97 ? -7.312 -24.368 18.936 1.00 80.38 97 LEU A O 1
ATOM 720 N N . MET A 1 98 ? -9.048 -24.994 20.209 1.00 79.69 98 MET A N 1
ATOM 721 C CA . MET A 1 98 ? -9.424 -26.172 19.407 1.00 79.69 98 MET A CA 1
ATOM 722 C C . MET A 1 98 ? -9.948 -25.802 18.015 1.00 79.69 98 MET A C 1
ATOM 724 O O . MET A 1 98 ? -9.623 -26.457 17.029 1.00 79.69 98 MET A O 1
ATOM 728 N N . LEU A 1 99 ? -10.748 -24.737 17.910 1.00 78.56 99 LEU A N 1
ATOM 729 C CA . LEU A 1 99 ? -11.241 -24.257 16.620 1.00 78.56 99 LEU A CA 1
ATOM 730 C C . LEU A 1 99 ? -10.121 -23.559 15.843 1.00 78.56 99 LEU A C 1
ATOM 732 O O . LEU A 1 99 ? -10.021 -23.710 14.633 1.00 78.56 99 LEU A O 1
ATOM 736 N N . GLY A 1 100 ? -9.237 -22.843 16.537 1.00 76.88 100 GLY A N 1
ATOM 737 C CA . GLY A 1 100 ? -8.069 -22.188 15.961 1.00 76.88 100 GLY A CA 1
ATOM 738 C C . GLY A 1 100 ? -7.084 -23.184 15.358 1.00 76.88 100 GLY A C 1
ATOM 739 O O . GLY A 1 100 ? -6.627 -22.963 14.241 1.00 76.88 100 GLY A O 1
ATOM 740 N N . THR A 1 101 ? -6.807 -24.305 16.030 1.00 78.06 101 THR A N 1
ATOM 741 C CA . THR A 1 101 ? -5.912 -25.350 15.506 1.00 78.06 101 THR A CA 1
ATOM 742 C C . THR A 1 101 ? -6.513 -26.157 14.362 1.00 78.06 101 THR A C 1
ATOM 744 O O . THR A 1 101 ? -5.746 -26.752 13.621 1.00 78.06 101 THR A O 1
ATOM 747 N N . ALA A 1 102 ? -7.837 -26.173 14.177 1.00 80.31 102 ALA A N 1
ATOM 748 C CA . ALA A 1 102 ? -8.483 -26.778 13.005 1.00 80.31 102 ALA A CA 1
ATOM 749 C C . ALA A 1 102 ? -8.625 -25.785 11.835 1.00 80.31 102 ALA A C 1
ATOM 751 O O . ALA A 1 102 ? -8.450 -26.146 10.671 1.00 80.31 102 ALA A O 1
ATOM 752 N N . ILE A 1 103 ? -8.886 -24.510 12.143 1.00 83.62 103 ILE A N 1
ATOM 753 C CA . ILE A 1 103 ? -8.981 -23.433 11.151 1.00 83.62 103 ILE A CA 1
ATOM 754 C C . ILE A 1 103 ? -7.604 -23.102 10.571 1.00 83.62 103 ILE A C 1
ATOM 756 O O . ILE A 1 103 ? -7.515 -22.809 9.386 1.00 83.62 103 ILE A O 1
ATOM 760 N N . LEU A 1 104 ? -6.527 -23.166 11.359 1.00 78.00 104 LEU A N 1
ATOM 761 C CA . LEU A 1 104 ? -5.169 -22.880 10.884 1.00 78.00 104 LEU A CA 1
ATOM 762 C C . LEU A 1 104 ? -4.736 -23.808 9.730 1.00 78.00 104 LEU A C 1
ATOM 764 O O . LEU A 1 104 ? -4.371 -23.272 8.690 1.00 78.00 104 LEU A O 1
ATOM 768 N N . PRO A 1 105 ? -4.833 -25.149 9.821 1.00 86.50 105 PRO A N 1
ATOM 769 C CA . PRO A 1 105 ? -4.558 -26.057 8.708 1.00 86.50 105 PRO A CA 1
ATOM 770 C C . PRO A 1 105 ? -5.477 -25.838 7.511 1.00 86.50 105 PRO A C 1
ATOM 772 O O . PRO A 1 105 ? -5.001 -25.869 6.385 1.00 86.50 105 PRO A O 1
ATOM 775 N N . ALA A 1 106 ? -6.769 -25.571 7.729 1.00 84.38 106 ALA A N 1
ATOM 776 C CA . ALA A 1 106 ? -7.695 -25.277 6.637 1.00 84.38 106 ALA A CA 1
ATOM 777 C C . ALA A 1 106 ? -7.332 -23.965 5.923 1.00 84.38 106 ALA A C 1
ATOM 779 O O . ALA A 1 106 ? -7.374 -23.901 4.700 1.00 84.38 106 ALA A O 1
ATOM 780 N N . MET A 1 107 ? -6.919 -22.939 6.670 1.00 84.31 107 MET A N 1
ATOM 781 C CA . MET A 1 107 ? -6.430 -21.670 6.130 1.00 84.31 107 MET A CA 1
ATOM 782 C C . MET A 1 107 ? -5.073 -21.828 5.448 1.00 84.31 107 MET A C 1
ATOM 784 O O . MET A 1 107 ? -4.865 -21.208 4.415 1.00 84.31 107 MET A O 1
ATOM 788 N N . ILE A 1 108 ? -4.175 -22.664 5.976 1.00 85.94 108 ILE A N 1
ATOM 789 C CA . ILE A 1 108 ? -2.891 -22.985 5.341 1.00 85.94 108 ILE A CA 1
ATOM 790 C C . ILE A 1 108 ? -3.144 -23.739 4.036 1.00 85.94 108 ILE A C 1
ATOM 792 O O . ILE A 1 108 ? -2.666 -23.301 3.002 1.00 85.94 108 ILE A O 1
ATOM 796 N N . PHE A 1 109 ? -3.965 -24.789 4.041 1.00 89.69 109 PHE A N 1
ATOM 797 C CA . PHE A 1 109 ? -4.320 -25.551 2.843 1.00 89.69 109 PHE A CA 1
ATOM 798 C C . PHE A 1 109 ? -5.055 -24.690 1.812 1.00 89.69 109 PHE A C 1
ATOM 800 O O . PHE A 1 109 ? -4.738 -24.737 0.629 1.00 89.69 109 PHE A O 1
ATOM 807 N N . ALA A 1 110 ? -5.987 -23.841 2.253 1.00 82.12 110 ALA A N 1
ATOM 808 C CA . ALA A 1 110 ? -6.620 -22.856 1.388 1.00 82.12 110 ALA A CA 1
ATOM 809 C 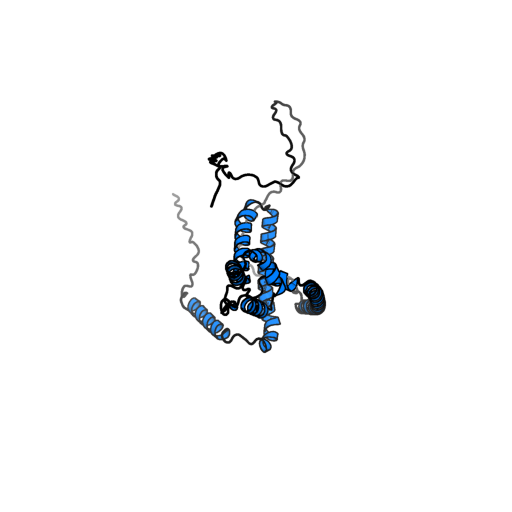C . ALA A 1 110 ? -5.590 -21.861 0.843 1.00 82.12 110 ALA A C 1
ATOM 811 O O . ALA A 1 110 ? -5.627 -21.557 -0.342 1.00 82.12 110 ALA A O 1
ATOM 812 N N . SER A 1 111 ? -4.642 -21.393 1.660 1.00 76.62 111 SER A N 1
ATOM 813 C CA . SER A 1 111 ? -3.577 -20.489 1.215 1.00 76.62 111 SER A CA 1
ATOM 814 C C . SER A 1 111 ? -2.605 -21.152 0.244 1.00 76.62 111 SER A C 1
ATOM 816 O O . SER A 1 111 ? -2.137 -20.480 -0.664 1.00 76.62 111 SER A O 1
ATOM 818 N N . ASP A 1 112 ? -2.358 -22.455 0.378 1.00 81.62 112 ASP A N 1
ATOM 819 C CA . ASP A 1 112 ? -1.476 -23.231 -0.494 1.00 81.62 112 ASP A CA 1
ATOM 820 C C . ASP A 1 112 ? -2.180 -23.575 -1.813 1.00 81.62 112 ASP A C 1
ATOM 822 O O . ASP A 1 112 ? -1.594 -23.495 -2.888 1.00 81.62 112 ASP A O 1
ATOM 826 N N . TYR A 1 113 ? -3.484 -23.857 -1.761 1.00 84.06 113 TYR A N 1
ATOM 827 C CA . TYR A 1 113 ? -4.322 -24.045 -2.943 1.00 84.06 113 TYR A CA 1
ATOM 828 C C . TYR A 1 113 ? -4.488 -22.739 -3.730 1.00 84.06 113 TYR A C 1
ATOM 830 O O . TYR A 1 113 ? -4.307 -22.710 -4.948 1.00 84.06 113 TYR A O 1
ATOM 838 N N . ILE A 1 114 ? -4.763 -21.638 -3.026 1.00 75.81 114 ILE A N 1
ATOM 839 C CA . ILE A 1 114 ? -4.800 -20.284 -3.585 1.00 75.81 114 ILE A CA 1
ATOM 840 C C . ILE A 1 114 ? -3.406 -19.927 -4.119 1.00 75.81 114 ILE A C 1
ATOM 842 O O . ILE A 1 114 ? -3.284 -19.508 -5.262 1.00 75.81 114 ILE A O 1
ATOM 846 N N . GLY A 1 115 ? -2.338 -20.183 -3.366 1.00 69.88 115 GLY A N 1
ATOM 847 C CA . GLY A 1 115 ? -0.953 -19.941 -3.771 1.00 69.88 115 GLY A CA 1
ATOM 848 C C . GLY A 1 115 ? -0.564 -20.705 -5.035 1.00 69.88 115 GLY A C 1
ATOM 849 O O . GLY A 1 115 ? -0.080 -20.099 -5.987 1.00 69.88 115 GLY A O 1
ATOM 850 N N . GLY A 1 116 ? -0.853 -22.005 -5.102 1.00 75.19 116 GLY A N 1
ATOM 851 C CA . GLY A 1 116 ? -0.601 -22.848 -6.269 1.00 75.19 116 GLY A CA 1
ATOM 852 C C . GLY A 1 116 ? -1.435 -22.446 -7.487 1.00 75.19 116 GLY A C 1
ATOM 853 O O . GLY A 1 116 ? -0.929 -22.461 -8.609 1.00 75.19 116 GLY A O 1
ATOM 854 N N . PHE A 1 117 ? -2.684 -22.020 -7.288 1.00 75.19 117 PHE A N 1
ATOM 855 C CA . PHE A 1 117 ? -3.524 -21.467 -8.352 1.00 75.19 117 PHE A CA 1
ATOM 856 C C . PHE A 1 117 ? -2.998 -20.110 -8.859 1.00 75.19 117 PHE A C 1
ATOM 858 O O . PHE A 1 117 ? -2.956 -19.872 -10.067 1.00 75.19 117 PHE A O 1
ATOM 865 N N . LEU A 1 118 ? -2.532 -19.232 -7.964 1.00 61.16 118 LEU A N 1
ATOM 866 C CA . LEU A 1 118 ? -1.976 -17.924 -8.328 1.00 61.16 118 LEU A CA 1
ATOM 867 C C . LEU A 1 118 ? -0.571 -18.005 -8.941 1.00 61.16 118 LEU A C 1
ATOM 869 O O . LEU A 1 118 ? -0.254 -17.195 -9.816 1.00 61.16 118 LEU A O 1
ATOM 873 N N . GLN A 1 119 ? 0.254 -18.967 -8.524 1.00 68.12 119 GLN A N 1
ATOM 874 C CA . GLN A 1 119 ? 1.565 -19.233 -9.120 1.00 68.12 119 GLN A CA 1
ATOM 875 C C . GLN A 1 119 ? 1.425 -19.807 -10.533 1.00 68.12 119 GLN A C 1
ATOM 877 O O . GLN A 1 119 ? 2.055 -19.297 -11.457 1.00 68.12 119 GLN A O 1
ATOM 882 N N . LYS A 1 120 ? 0.553 -20.809 -10.729 1.00 73.81 120 LYS A N 1
ATOM 883 C CA . LYS A 1 120 ? 0.341 -21.448 -12.042 1.00 73.81 120 LYS A CA 1
ATOM 884 C C . LYS A 1 120 ? -0.190 -20.484 -13.098 1.00 73.81 120 LYS A C 1
ATOM 886 O O . LYS A 1 120 ? 0.163 -20.614 -14.264 1.00 73.81 120 LYS A O 1
ATOM 891 N N . ASN A 1 121 ? -0.981 -19.492 -12.694 1.00 68.06 121 ASN A N 1
ATOM 892 C CA . ASN A 1 121 ? -1.576 -18.546 -13.632 1.00 68.06 121 ASN A CA 1
ATOM 893 C C . ASN A 1 121 ? -0.740 -17.266 -13.851 1.00 68.06 121 ASN A C 1
ATOM 895 O O . ASN A 1 121 ? -1.234 -16.339 -14.486 1.00 68.06 121 ASN A O 1
ATOM 899 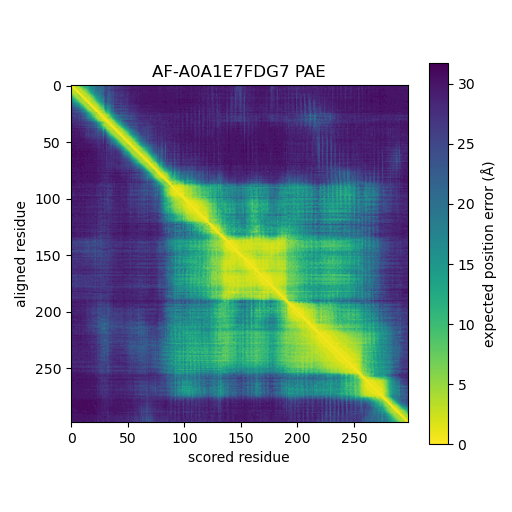N N . HIS A 1 122 ? 0.487 -17.145 -13.308 1.00 60.75 122 HIS A N 1
ATOM 900 C CA . HIS A 1 122 ? 1.245 -15.869 -13.246 1.00 60.75 122 HIS A CA 1
ATOM 901 C C . HIS A 1 122 ? 0.441 -14.700 -12.633 1.00 60.75 122 HIS A C 1
ATOM 903 O O . HIS A 1 122 ? 0.856 -13.537 -12.651 1.00 60.75 122 HIS A O 1
ATOM 909 N N . VAL A 1 123 ? -0.709 -15.024 -12.043 1.00 59.19 123 VAL A N 1
ATOM 910 C CA . VAL A 1 123 ? -1.687 -14.094 -11.510 1.00 59.19 123 VAL A CA 1
ATOM 911 C C . VAL A 1 123 ? -1.104 -13.413 -10.289 1.00 59.19 123 VAL A C 1
ATOM 913 O O . VAL A 1 123 ? -1.376 -12.246 -10.098 1.00 59.19 123 VAL A O 1
ATOM 916 N N . MET A 1 124 ? -0.211 -14.048 -9.523 1.00 58.75 124 MET A N 1
ATOM 917 C CA . MET A 1 124 ? 0.487 -13.371 -8.423 1.00 58.75 124 MET A CA 1
ATOM 918 C C . MET A 1 124 ? 1.368 -12.201 -8.897 1.00 58.75 124 MET A C 1
ATOM 920 O O . MET A 1 124 ? 1.502 -11.217 -8.179 1.00 58.75 124 MET A O 1
ATOM 924 N N . GLY A 1 125 ? 1.927 -12.271 -10.111 1.00 60.72 125 GLY A N 1
ATOM 925 C CA . GLY A 1 125 ? 2.708 -11.179 -10.696 1.00 60.72 125 GLY A CA 1
ATOM 926 C C . GLY A 1 125 ? 1.827 -10.012 -11.138 1.00 60.72 125 GLY A C 1
ATOM 927 O O . GLY A 1 125 ? 2.116 -8.858 -10.844 1.00 60.72 125 GLY A O 1
ATOM 928 N N . SER A 1 126 ? 0.693 -10.305 -11.777 1.00 61.03 126 SER A N 1
ATOM 929 C CA . SER A 1 126 ? -0.261 -9.284 -12.225 1.00 61.03 126 SER A CA 1
ATOM 930 C C . SER A 1 126 ? -1.145 -8.740 -11.095 1.00 61.03 126 SER A C 1
ATOM 932 O O . SER A 1 126 ? -1.461 -7.554 -11.095 1.00 61.03 126 SER A O 1
ATOM 934 N N . ILE A 1 127 ? -1.505 -9.559 -10.107 1.00 61.22 127 ILE A N 1
ATOM 935 C CA . ILE A 1 127 ? -2.223 -9.177 -8.885 1.00 61.22 127 ILE A CA 1
ATOM 936 C C . ILE A 1 127 ? -1.290 -8.485 -7.908 1.00 61.22 127 ILE A C 1
ATOM 938 O O . ILE A 1 127 ? -1.693 -7.472 -7.367 1.00 61.22 127 ILE A O 1
ATOM 942 N N . GLY A 1 128 ? -0.053 -8.938 -7.716 1.00 61.44 128 GLY A N 1
ATOM 943 C CA . GLY A 1 128 ? 0.941 -8.215 -6.923 1.00 61.44 128 GLY A CA 1
ATOM 944 C C . GLY A 1 128 ? 1.272 -6.847 -7.528 1.00 61.44 128 GLY A C 1
ATOM 945 O O . GLY A 1 128 ? 1.336 -5.853 -6.806 1.00 61.44 128 GLY A O 1
ATOM 946 N N . PHE A 1 129 ? 1.368 -6.765 -8.862 1.00 61.38 129 PHE A N 1
ATOM 947 C CA . PHE A 1 129 ? 1.491 -5.506 -9.603 1.00 61.38 129 PHE A CA 1
ATOM 948 C C . PHE A 1 129 ? 0.252 -4.610 -9.434 1.00 61.38 129 PHE A C 1
ATOM 950 O O . PHE A 1 129 ? 0.396 -3.412 -9.208 1.00 61.38 129 PHE A O 1
ATOM 957 N N . ARG A 1 130 ? -0.966 -5.175 -9.487 1.00 61.50 130 ARG A N 1
ATOM 958 C CA . ARG A 1 130 ? -2.235 -4.441 -9.276 1.00 61.50 130 ARG A CA 1
ATOM 959 C C . ARG A 1 130 ? -2.497 -4.065 -7.813 1.00 61.50 130 ARG A C 1
ATOM 961 O O . ARG A 1 130 ? -3.131 -3.049 -7.564 1.00 61.50 130 ARG A O 1
ATOM 968 N N . LEU A 1 131 ? -2.010 -4.857 -6.862 1.00 62.03 131 LEU A N 1
ATOM 969 C CA . LEU A 1 131 ? -2.054 -4.604 -5.417 1.00 62.03 131 LEU A CA 1
ATOM 970 C C . LEU A 1 131 ? -0.891 -3.717 -4.954 1.00 62.03 131 LEU A C 1
ATOM 972 O O . LEU A 1 131 ? -0.846 -3.332 -3.789 1.00 62.03 131 LEU A O 1
ATOM 976 N N . GLY A 1 132 ? 0.053 -3.401 -5.846 1.00 57.41 132 GLY A N 1
ATOM 977 C CA . GLY A 1 132 ? 1.175 -2.508 -5.583 1.00 57.41 132 GLY A CA 1
ATOM 978 C C . GLY A 1 132 ? 2.213 -3.051 -4.603 1.00 57.41 132 GLY A C 1
ATOM 979 O O . GLY A 1 132 ? 3.021 -2.274 -4.115 1.00 57.41 132 GLY A O 1
ATOM 980 N N . MET A 1 133 ? 2.227 -4.344 -4.270 1.00 60.22 133 MET A N 1
ATOM 981 C CA . MET A 1 133 ? 3.189 -4.864 -3.292 1.00 60.22 133 MET A CA 1
ATOM 982 C C . MET A 1 133 ? 4.614 -4.783 -3.886 1.00 60.22 133 MET A C 1
ATOM 984 O O . MET A 1 133 ? 4.933 -5.496 -4.828 1.00 60.22 133 MET A O 1
ATOM 988 N N . GLY A 1 134 ? 5.467 -3.891 -3.377 1.00 63.72 134 GLY A N 1
ATOM 989 C CA . GLY A 1 134 ? 6.846 -3.681 -3.858 1.00 63.72 134 GLY A CA 1
ATOM 990 C C . GLY A 1 134 ? 7.029 -2.440 -4.744 1.00 63.72 134 GLY A C 1
ATOM 991 O O . GLY A 1 134 ? 6.079 -1.960 -5.356 1.00 63.72 134 GLY A O 1
ATOM 992 N N . SER A 1 135 ? 8.249 -1.893 -4.788 1.00 67.25 135 SER A N 1
ATOM 993 C CA . SER A 1 135 ? 8.609 -0.776 -5.672 1.00 67.25 135 SER A CA 1
ATOM 994 C C . SER A 1 135 ? 8.558 -1.227 -7.133 1.00 67.25 135 SER A C 1
ATOM 996 O O . SER A 1 135 ? 9.037 -2.306 -7.486 1.00 67.25 135 SER A O 1
ATOM 998 N N . VAL A 1 136 ? 7.927 -0.427 -7.996 1.00 78.44 136 VAL A N 1
ATOM 999 C CA . VAL A 1 136 ? 7.761 -0.757 -9.417 1.00 78.44 136 VAL A CA 1
ATOM 1000 C C . VAL A 1 136 ? 8.233 0.426 -10.252 1.00 78.44 136 VAL A C 1
ATOM 1002 O O . VAL A 1 136 ? 7.657 1.508 -10.131 1.00 78.44 136 VAL A O 1
ATOM 1005 N N . PRO A 1 137 ? 9.196 0.238 -11.173 1.00 83.88 137 PRO A N 1
ATOM 1006 C CA . PRO A 1 137 ? 9.782 1.321 -11.961 1.00 83.88 137 PRO A CA 1
ATOM 1007 C C . PRO A 1 137 ? 8.874 1.765 -13.122 1.00 83.88 137 PRO A C 1
ATOM 1009 O O . PRO A 1 137 ? 9.343 2.004 -14.231 1.00 83.88 137 PRO A O 1
ATOM 1012 N N . LYS A 1 138 ? 7.550 1.843 -12.922 1.00 85.81 138 LYS A N 1
ATOM 1013 C CA . LYS A 1 138 ? 6.582 2.069 -14.009 1.00 85.81 138 LYS A CA 1
ATOM 1014 C C . LYS A 1 138 ? 6.812 3.408 -14.708 1.00 85.81 138 LYS A C 1
ATOM 1016 O O . LYS A 1 138 ? 6.860 3.438 -15.933 1.00 85.81 138 LYS A O 1
ATOM 1021 N N . LYS A 1 139 ? 6.972 4.487 -13.933 1.00 86.00 139 LYS A N 1
ATOM 1022 C CA . LYS A 1 139 ? 7.182 5.846 -14.456 1.00 86.00 139 LYS A CA 1
ATOM 1023 C C . LYS A 1 139 ? 8.462 5.918 -15.295 1.00 86.00 139 LYS A C 1
ATOM 1025 O O . LYS A 1 139 ? 8.398 6.342 -16.442 1.00 86.00 139 LYS A O 1
ATOM 1030 N N . ARG A 1 140 ? 9.580 5.395 -14.772 1.00 87.00 140 ARG A N 1
ATOM 1031 C CA . ARG A 1 140 ? 10.859 5.350 -15.500 1.00 87.00 140 ARG A CA 1
ATOM 1032 C C . ARG A 1 140 ? 10.824 4.452 -16.726 1.00 87.00 140 ARG A C 1
ATOM 1034 O O . ARG A 1 140 ? 11.368 4.820 -17.754 1.00 87.00 140 ARG A O 1
ATOM 1041 N N . VAL A 1 141 ? 10.188 3.282 -16.659 1.00 89.38 141 VAL A N 1
ATOM 1042 C CA . VAL A 1 141 ? 10.073 2.408 -17.837 1.00 89.38 141 VAL A CA 1
ATOM 1043 C C . VAL A 1 141 ? 9.224 3.079 -18.921 1.00 89.38 141 VAL A C 1
ATOM 1045 O O . VAL A 1 141 ? 9.589 3.007 -20.090 1.00 89.38 141 VAL A O 1
ATOM 1048 N N . MET A 1 142 ? 8.142 3.778 -18.559 1.00 90.25 142 MET A N 1
ATOM 1049 C CA . MET A 1 142 ? 7.351 4.556 -19.520 1.00 90.25 142 MET A CA 1
ATOM 1050 C C . MET A 1 142 ? 8.169 5.682 -20.161 1.00 90.25 142 MET A C 1
ATOM 1052 O O . MET A 1 142 ? 8.237 5.734 -21.385 1.00 90.25 142 MET A O 1
ATOM 1056 N N . SER A 1 143 ? 8.852 6.511 -19.368 1.00 89.62 143 SER A N 1
ATOM 1057 C CA . SER A 1 143 ? 9.676 7.610 -19.894 1.00 89.62 143 SER A CA 1
ATOM 1058 C C . SER A 1 143 ? 10.905 7.126 -20.672 1.00 89.62 143 SER A C 1
ATOM 1060 O O . SER A 1 143 ? 11.410 7.828 -21.544 1.00 89.62 143 SER A O 1
ATOM 1062 N N . PHE A 1 144 ? 11.394 5.918 -20.384 1.00 93.00 144 PHE A N 1
ATOM 1063 C CA . PHE A 1 144 ? 12.446 5.265 -21.158 1.00 93.00 144 PHE A CA 1
ATOM 1064 C C . PHE A 1 144 ? 11.945 4.834 -22.540 1.00 93.00 144 PHE A C 1
ATOM 1066 O O . PHE A 1 144 ? 12.589 5.112 -23.550 1.00 93.00 144 PHE A O 1
ATOM 1073 N N . TYR A 1 145 ? 10.777 4.186 -22.605 1.00 93.25 145 TYR A N 1
ATOM 1074 C CA . TYR A 1 145 ? 10.182 3.795 -23.884 1.00 93.25 145 TYR A CA 1
ATOM 1075 C C . TYR A 1 145 ? 9.710 4.991 -24.704 1.00 93.25 145 TYR A C 1
ATOM 1077 O O . TYR A 1 145 ? 9.824 4.950 -25.918 1.00 93.25 145 TYR A O 1
ATOM 1085 N N . GLU A 1 146 ? 9.259 6.073 -24.080 1.00 93.31 146 GLU A N 1
ATOM 1086 C CA . GLU A 1 146 ? 8.931 7.312 -24.789 1.00 93.31 146 GLU A CA 1
ATOM 1087 C C . GLU A 1 146 ? 10.124 7.876 -25.572 1.00 93.31 146 GLU A C 1
ATOM 1089 O O . GLU A 1 146 ? 9.956 8.349 -26.692 1.00 93.31 146 GLU A O 1
ATOM 1094 N N . LYS A 1 147 ? 11.340 7.748 -25.026 1.00 93.19 147 LYS A N 1
ATOM 1095 C CA . LYS A 1 147 ? 12.571 8.189 -25.693 1.00 93.19 147 LYS A CA 1
ATOM 1096 C C . LYS A 1 147 ? 13.050 7.241 -26.791 1.00 93.19 147 LYS A C 1
ATOM 1098 O O . LYS A 1 147 ? 13.567 7.711 -27.798 1.00 93.19 147 LYS A O 1
ATOM 1103 N N . HIS A 1 148 ? 12.926 5.928 -26.584 1.00 93.00 148 HIS A N 1
ATOM 1104 C CA . HIS A 1 148 ? 13.554 4.922 -27.452 1.00 93.00 148 HIS A CA 1
ATOM 1105 C C . HIS A 1 148 ? 12.591 4.227 -28.425 1.00 93.00 148 HIS A C 1
ATOM 1107 O O . HIS A 1 148 ? 12.989 3.914 -29.538 1.00 93.00 148 HIS A O 1
ATOM 1113 N N . ASP A 1 149 ? 11.350 3.945 -28.015 1.00 91.81 149 ASP A N 1
ATOM 1114 C CA . ASP A 1 149 ? 10.347 3.188 -28.783 1.00 91.81 149 ASP A CA 1
ATOM 1115 C C . ASP A 1 149 ? 8.910 3.517 -28.295 1.00 91.81 149 ASP A C 1
ATOM 1117 O O . ASP A 1 149 ? 8.340 2.763 -27.489 1.00 91.81 149 ASP A O 1
ATOM 1121 N N . PRO A 1 150 ? 8.265 4.593 -28.790 1.00 93.12 150 PRO A N 1
ATOM 1122 C CA . PRO A 1 150 ? 6.951 5.015 -28.293 1.00 93.12 150 PRO A CA 1
ATOM 1123 C C . PRO A 1 150 ? 5.842 3.987 -28.572 1.00 93.12 150 PRO A C 1
ATOM 1125 O O . PRO A 1 150 ? 4.871 3.886 -27.825 1.00 93.12 150 PRO A O 1
ATOM 1128 N N . VAL A 1 151 ? 6.014 3.143 -29.596 1.00 93.00 151 VAL A N 1
ATOM 1129 C CA . VAL A 1 151 ? 5.069 2.067 -29.946 1.00 93.00 151 VAL A CA 1
ATOM 1130 C C . VAL A 1 151 ? 4.904 1.054 -28.802 1.00 93.00 151 VAL A C 1
ATOM 1132 O O . VAL A 1 151 ? 3.824 0.497 -28.614 1.00 93.00 151 VAL A O 1
ATOM 1135 N N . LYS A 1 152 ? 5.947 0.844 -27.985 1.00 91.31 152 LYS A N 1
ATOM 1136 C CA . LYS A 1 152 ? 5.939 -0.139 -26.887 1.00 91.31 152 LYS A CA 1
ATOM 1137 C C . LYS A 1 152 ? 5.366 0.392 -25.575 1.00 91.31 152 LYS A C 1
ATOM 1139 O O . LYS A 1 152 ? 5.229 -0.384 -24.631 1.00 91.31 152 LYS A O 1
ATOM 1144 N N . ILE A 1 153 ? 4.987 1.671 -25.498 1.00 89.88 153 ILE A N 1
ATOM 1145 C CA . ILE A 1 153 ? 4.420 2.275 -24.279 1.00 89.88 153 ILE A CA 1
ATOM 1146 C C . ILE A 1 153 ? 3.156 1.525 -23.830 1.00 89.88 153 ILE A C 1
ATOM 1148 O O . ILE A 1 153 ? 2.990 1.237 -22.643 1.00 89.88 153 ILE A O 1
ATOM 1152 N N . ASN A 1 154 ? 2.307 1.126 -24.781 1.00 91.19 154 ASN A N 1
ATOM 1153 C CA . ASN A 1 154 ? 1.068 0.394 -24.501 1.00 91.19 154 ASN A CA 1
ATOM 1154 C C . ASN A 1 154 ? 1.319 -1.013 -23.927 1.00 91.19 154 ASN A C 1
ATOM 1156 O O . ASN A 1 154 ? 0.499 -1.534 -23.173 1.00 91.19 154 ASN A O 1
ATOM 1160 N N . GLU A 1 155 ? 2.472 -1.614 -24.225 1.00 89.00 155 GLU A N 1
ATOM 1161 C CA . GLU A 1 155 ? 2.857 -2.946 -23.744 1.00 89.00 155 GLU A CA 1
ATOM 1162 C C . GLU A 1 155 ? 3.547 -2.911 -22.370 1.00 89.00 155 GLU A C 1
ATOM 1164 O O . GLU A 1 155 ? 3.714 -3.954 -21.732 1.00 89.00 155 GLU A O 1
ATOM 1169 N N . VAL A 1 156 ? 3.918 -1.728 -21.863 1.00 88.94 156 VAL A N 1
ATOM 1170 C CA . VAL A 1 156 ? 4.627 -1.565 -20.580 1.00 88.94 156 VAL A CA 1
ATOM 1171 C C . VAL A 1 156 ? 3.932 -2.274 -19.410 1.00 88.94 156 VAL A C 1
ATOM 1173 O O . VAL A 1 156 ? 4.628 -2.965 -18.664 1.00 88.94 156 VAL A O 1
ATOM 1176 N N . PRO A 1 157 ? 2.598 -2.195 -19.220 1.00 86.62 157 PRO A N 1
ATOM 1177 C CA . PRO A 1 157 ? 1.923 -2.918 -18.140 1.00 86.62 157 PRO A CA 1
ATOM 1178 C C . PRO A 1 157 ? 2.062 -4.444 -18.252 1.00 86.62 157 PRO A C 1
ATOM 1180 O O . PRO A 1 157 ? 2.212 -5.125 -17.238 1.00 86.62 157 PRO A O 1
ATOM 1183 N N . VAL A 1 158 ? 2.051 -4.979 -19.476 1.00 87.19 158 VAL A N 1
ATOM 1184 C CA . VAL A 1 158 ? 2.201 -6.418 -19.746 1.00 87.19 158 VAL A CA 1
ATOM 1185 C C . VAL A 1 158 ? 3.635 -6.861 -19.459 1.00 87.19 158 VAL A C 1
ATOM 1187 O O . VAL A 1 158 ? 3.858 -7.874 -18.794 1.00 87.19 158 VAL A O 1
ATOM 1190 N N . ILE A 1 159 ? 4.616 -6.067 -19.898 1.00 87.94 159 ILE A N 1
ATOM 1191 C CA . ILE A 1 159 ? 6.037 -6.312 -19.640 1.00 87.94 159 ILE A CA 1
ATOM 1192 C C . ILE A 1 159 ? 6.315 -6.254 -18.133 1.00 87.94 159 ILE A C 1
ATOM 1194 O O . ILE A 1 159 ? 6.928 -7.173 -17.596 1.00 87.94 159 ILE A O 1
ATOM 1198 N N . LEU A 1 160 ? 5.826 -5.235 -17.422 1.00 86.56 160 LEU A N 1
ATOM 1199 C CA . LEU A 1 160 ? 6.003 -5.118 -15.970 1.00 86.56 160 LEU A CA 1
ATOM 1200 C C . LEU A 1 160 ? 5.364 -6.288 -15.213 1.00 86.56 160 LEU A C 1
ATOM 1202 O O . LEU A 1 160 ? 5.984 -6.807 -14.289 1.00 86.56 160 LEU A O 1
ATOM 1206 N N . GLY A 1 161 ? 4.186 -6.757 -15.636 1.00 82.31 161 GLY A N 1
ATOM 1207 C CA . GLY A 1 161 ? 3.554 -7.946 -15.058 1.00 82.31 161 GLY A CA 1
ATOM 1208 C C . GLY A 1 161 ? 4.389 -9.221 -15.238 1.00 82.31 161 GLY A C 1
ATOM 1209 O O . GLY A 1 161 ? 4.469 -10.035 -14.320 1.00 82.31 161 GLY A O 1
ATOM 1210 N N . LYS A 1 162 ? 5.067 -9.375 -16.385 1.00 86.94 162 LYS A N 1
ATOM 1211 C CA . LYS A 1 162 ? 5.942 -10.526 -16.677 1.00 86.94 162 LYS A CA 1
ATOM 1212 C C . LYS A 1 162 ? 7.210 -10.555 -15.819 1.00 86.94 162 LYS A C 1
ATOM 1214 O O . LYS A 1 162 ? 7.703 -11.636 -15.514 1.00 86.94 162 LYS A O 1
ATOM 1219 N N . TYR A 1 163 ? 7.743 -9.390 -15.456 1.00 87.56 163 TYR A N 1
ATOM 1220 C CA . TYR A 1 163 ? 8.963 -9.254 -14.647 1.00 87.56 163 TYR A CA 1
ATOM 1221 C C . TYR A 1 163 ? 8.681 -8.812 -13.205 1.00 87.56 163 TYR A C 1
ATOM 1223 O O . TYR A 1 163 ? 9.571 -8.283 -12.539 1.00 87.56 163 TYR A O 1
ATOM 1231 N N . TYR A 1 164 ? 7.460 -9.015 -12.709 1.00 80.44 164 TYR A N 1
ATOM 1232 C CA . TYR A 1 164 ? 7.102 -8.661 -11.341 1.00 80.44 164 TYR A CA 1
ATOM 1233 C C . TYR A 1 164 ? 7.976 -9.423 -10.331 1.00 80.44 164 TYR A C 1
ATOM 1235 O O . TYR A 1 164 ? 8.038 -10.649 -10.363 1.00 80.44 164 TYR A O 1
ATOM 1243 N N . GLY A 1 165 ? 8.665 -8.689 -9.453 1.00 78.88 165 GLY A N 1
ATOM 1244 C CA . GLY A 1 165 ? 9.639 -9.238 -8.497 1.00 78.88 165 GLY A CA 1
ATOM 1245 C C . GLY A 1 165 ? 11.072 -9.357 -9.037 1.00 78.88 165 GLY A C 1
ATOM 1246 O O . GLY A 1 165 ? 12.012 -9.324 -8.253 1.00 78.88 165 GLY A O 1
ATOM 1247 N N . ASP A 1 166 ? 11.249 -9.362 -10.363 1.00 87.81 166 ASP A N 1
ATOM 1248 C CA . ASP A 1 166 ? 12.537 -9.505 -11.062 1.00 87.81 166 ASP A CA 1
ATOM 1249 C C . ASP A 1 166 ? 12.906 -8.243 -11.876 1.00 87.81 166 ASP A C 1
ATOM 1251 O O . ASP A 1 166 ? 13.572 -8.304 -12.920 1.00 87.81 166 ASP A O 1
ATOM 1255 N N . TYR A 1 167 ? 12.504 -7.060 -11.406 1.00 86.75 167 TYR A N 1
ATOM 1256 C CA . TYR A 1 167 ? 12.768 -5.782 -12.081 1.00 86.75 167 TYR A CA 1
ATOM 1257 C C . TYR A 1 167 ? 14.250 -5.499 -12.391 1.00 86.75 167 TYR A C 1
ATOM 1259 O O . TYR A 1 167 ? 14.518 -5.013 -13.493 1.00 86.75 167 TYR A O 1
ATOM 1267 N N . PRO A 1 168 ? 15.238 -5.871 -11.546 1.00 88.81 168 PRO A N 1
ATOM 1268 C CA . PRO A 1 168 ? 16.653 -5.722 -11.900 1.00 88.81 168 PRO A CA 1
ATOM 1269 C C . PRO A 1 168 ? 17.033 -6.444 -13.201 1.00 88.81 168 PRO A C 1
ATOM 1271 O O . PRO A 1 168 ? 17.893 -5.988 -13.954 1.00 88.81 168 PRO A O 1
ATOM 1274 N N . LYS A 1 169 ? 16.387 -7.581 -13.494 1.00 91.31 169 LYS A N 1
ATOM 1275 C CA . LYS A 1 169 ? 16.627 -8.366 -14.712 1.00 91.31 169 LYS A CA 1
ATOM 1276 C C . LYS A 1 169 ? 15.998 -7.707 -15.936 1.00 91.31 169 LYS A C 1
ATOM 1278 O O . LYS A 1 169 ? 16.599 -7.751 -17.009 1.00 91.31 169 LYS A O 1
ATOM 1283 N N . LEU A 1 170 ? 14.819 -7.099 -15.781 1.00 91.69 170 LEU A N 1
ATOM 1284 C CA . LEU A 1 170 ? 14.184 -6.284 -16.820 1.00 91.69 170 LEU A CA 1
ATOM 1285 C C . LEU A 1 170 ? 15.055 -5.073 -17.162 1.00 91.69 170 LEU A C 1
ATOM 1287 O O . LEU A 1 170 ? 15.378 -4.872 -18.329 1.00 91.69 170 LEU A O 1
ATOM 1291 N N . ILE A 1 171 ? 15.487 -4.325 -16.147 1.00 91.25 171 ILE A N 1
ATOM 1292 C CA . ILE A 1 171 ? 16.311 -3.122 -16.302 1.00 91.25 171 ILE A CA 1
ATOM 1293 C C . ILE A 1 171 ? 17.617 -3.456 -17.024 1.00 91.25 171 ILE A C 1
ATOM 1295 O O . ILE A 1 171 ? 17.875 -2.897 -18.083 1.00 91.25 171 ILE A O 1
ATOM 1299 N N . LYS A 1 172 ? 18.366 -4.471 -16.567 1.00 93.06 172 LYS A N 1
ATOM 1300 C CA . LYS A 1 172 ? 19.600 -4.912 -17.246 1.00 93.06 172 LYS A CA 1
ATOM 1301 C C . LYS A 1 172 ? 19.381 -5.306 -18.711 1.00 93.06 172 LYS A C 1
ATOM 1303 O O . LYS A 1 172 ? 20.286 -5.163 -19.530 1.00 93.06 172 LYS A O 1
ATOM 1308 N N . ARG A 1 173 ? 18.208 -5.855 -19.056 1.00 93.31 173 ARG A N 1
ATOM 1309 C CA . ARG A 1 173 ? 17.859 -6.184 -20.449 1.00 93.31 173 ARG A CA 1
ATOM 1310 C C . ARG A 1 173 ? 17.568 -4.929 -21.269 1.00 93.31 173 ARG A C 1
ATOM 1312 O O . ARG A 1 173 ? 17.978 -4.890 -22.423 1.00 93.31 173 ARG A O 1
ATOM 1319 N N . LEU A 1 174 ? 16.892 -3.936 -20.693 1.00 92.44 174 LEU A N 1
ATOM 1320 C CA . LEU A 1 174 ? 16.608 -2.658 -21.349 1.00 92.44 174 LEU A CA 1
ATOM 1321 C C . LEU A 1 174 ? 17.881 -1.840 -21.565 1.00 92.44 174 LEU A C 1
ATOM 1323 O O . LEU A 1 174 ? 18.147 -1.442 -22.694 1.00 92.44 174 LEU A O 1
ATOM 1327 N N . GLU A 1 175 ? 18.709 -1.693 -20.532 1.00 92.00 175 GLU A N 1
ATOM 1328 C CA . GLU A 1 175 ? 19.991 -0.984 -20.614 1.00 92.00 175 GLU A CA 1
ATOM 1329 C C . GLU A 1 1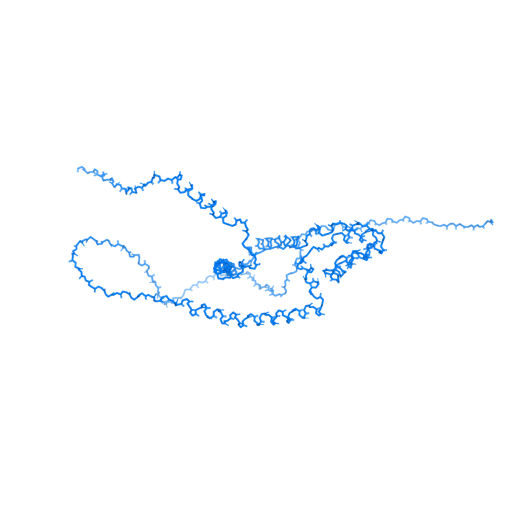75 ? 20.899 -1.609 -21.677 1.00 92.00 175 GLU A C 1
ATOM 1331 O O . GLU A 1 175 ? 21.430 -0.908 -22.529 1.00 92.00 175 GLU A O 1
ATOM 1336 N N . ARG A 1 176 ? 20.999 -2.945 -21.727 1.00 94.94 176 ARG A N 1
ATOM 1337 C CA . ARG A 1 176 ? 21.774 -3.628 -22.776 1.00 94.94 176 ARG A CA 1
ATOM 1338 C C . ARG A 1 176 ? 21.182 -3.438 -24.174 1.00 94.94 176 ARG A C 1
ATOM 1340 O O . ARG A 1 176 ? 21.925 -3.406 -25.149 1.00 94.94 176 ARG A O 1
ATOM 1347 N N . LYS A 1 177 ? 19.855 -3.380 -24.299 1.00 94.12 177 LYS A N 1
ATOM 1348 C CA . LYS A 1 177 ? 19.195 -3.302 -25.607 1.00 94.12 177 LYS A CA 1
ATOM 1349 C C . LYS A 1 177 ? 19.349 -1.924 -26.251 1.00 94.12 177 LYS A C 1
ATOM 1351 O O . LYS A 1 177 ? 19.557 -1.866 -27.456 1.00 94.12 177 LYS A O 1
ATOM 1356 N N . TYR A 1 178 ? 19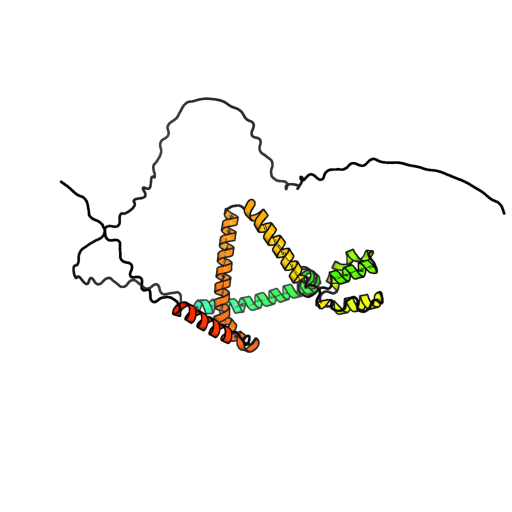.269 -0.857 -25.459 1.00 93.75 178 TYR A N 1
ATOM 1357 C CA . TYR A 1 178 ? 19.339 0.525 -25.950 1.00 93.75 178 TYR A CA 1
ATOM 1358 C C . TYR A 1 178 ? 20.659 1.236 -25.592 1.00 93.75 178 TYR A C 1
ATOM 1360 O O . TYR A 1 178 ? 20.833 2.396 -25.936 1.00 93.75 178 TYR A O 1
ATOM 1368 N N . GLN A 1 179 ? 21.597 0.535 -24.936 1.00 93.25 179 GLN A N 1
ATOM 1369 C CA . GLN A 1 179 ? 22.922 1.028 -24.512 1.00 93.25 179 GLN A CA 1
ATOM 1370 C C . GLN A 1 179 ? 22.881 2.270 -23.598 1.00 93.25 179 GLN A C 1
ATOM 1372 O O . GLN A 1 179 ? 23.853 3.013 -23.502 1.00 93.25 179 GLN A O 1
ATOM 1377 N N . ASP A 1 180 ? 21.766 2.475 -22.899 1.00 91.19 180 ASP A N 1
ATOM 1378 C CA . ASP A 1 180 ? 21.505 3.637 -22.046 1.00 91.19 180 ASP A CA 1
ATOM 1379 C C . ASP A 1 180 ? 21.618 3.232 -20.568 1.00 91.19 180 ASP A C 1
ATOM 1381 O O . ASP A 1 180 ? 20.635 2.914 -19.891 1.00 91.19 180 ASP A O 1
ATOM 1385 N N . TYR A 1 181 ? 22.863 3.119 -20.102 1.00 89.62 181 TYR A N 1
ATOM 1386 C CA . TYR A 1 181 ? 23.193 2.664 -18.752 1.00 89.62 181 TYR A CA 1
ATOM 1387 C C . TYR A 1 181 ? 22.996 3.784 -17.725 1.00 89.62 181 TYR A C 1
ATOM 1389 O O . TYR A 1 181 ? 23.438 4.912 -17.926 1.00 89.62 181 TYR A O 1
ATOM 1397 N N . GLY A 1 182 ? 22.390 3.465 -16.577 1.00 85.75 182 GLY A N 1
ATOM 1398 C CA . GLY A 1 182 ? 22.251 4.413 -15.466 1.00 85.75 182 GLY A CA 1
ATOM 1399 C C . GLY A 1 182 ? 20.966 5.242 -15.488 1.00 85.75 182 GLY A C 1
ATOM 1400 O O . GLY A 1 182 ? 20.652 5.884 -14.486 1.00 85.75 182 GLY A O 1
ATOM 1401 N N . TYR A 1 183 ? 20.153 5.152 -16.545 1.00 87.31 183 TYR A N 1
ATOM 1402 C CA . TYR A 1 183 ? 18.819 5.762 -16.584 1.00 87.31 183 TYR A CA 1
ATOM 1403 C C . TYR A 1 183 ? 17.915 5.274 -15.434 1.00 87.31 183 TYR A C 1
ATOM 1405 O O . TYR A 1 183 ? 17.126 6.021 -14.847 1.00 87.31 183 TYR A O 1
ATOM 1413 N N . PHE A 1 184 ? 18.066 4.003 -15.061 1.00 88.25 184 PHE A N 1
ATOM 1414 C CA . PHE A 1 184 ? 17.300 3.373 -13.991 1.00 88.25 184 PHE A CA 1
ATOM 1415 C C . PHE A 1 184 ? 17.973 3.469 -12.616 1.00 88.25 184 PHE A C 1
ATOM 1417 O O . PHE A 1 184 ? 17.498 2.851 -11.667 1.00 88.25 184 PHE A O 1
ATOM 1424 N N . LEU A 1 185 ? 19.059 4.228 -12.447 1.00 87.94 185 LEU A N 1
ATOM 1425 C CA . LEU A 1 185 ? 19.734 4.310 -11.152 1.00 87.94 185 LEU A CA 1
ATOM 1426 C C . LEU A 1 185 ? 18.806 4.938 -10.092 1.00 87.94 185 LEU A C 1
ATOM 1428 O O . LEU A 1 185 ? 18.273 6.032 -10.279 1.00 87.94 185 LEU A O 1
ATOM 1432 N N . GLY A 1 186 ? 18.577 4.228 -8.983 1.00 81.25 186 GLY A N 1
ATOM 1433 C CA . GLY A 1 186 ? 17.653 4.662 -7.927 1.00 81.25 186 GLY A CA 1
ATOM 1434 C C . GLY A 1 186 ? 16.170 4.383 -8.200 1.00 81.25 186 GLY A C 1
ATOM 1435 O O . GLY A 1 186 ? 15.322 4.953 -7.521 1.00 81.25 186 GLY A O 1
ATOM 1436 N N . TRP A 1 187 ? 15.843 3.505 -9.156 1.00 82.62 187 TRP A N 1
ATOM 1437 C CA . TRP A 1 187 ? 14.461 3.092 -9.445 1.00 82.62 187 TRP A CA 1
ATOM 1438 C C . TRP A 1 187 ? 13.719 2.489 -8.239 1.00 82.62 187 TRP A C 1
ATOM 1440 O O . TRP A 1 187 ? 12.495 2.514 -8.193 1.00 82.62 187 TRP A O 1
ATOM 1450 N N . GLU A 1 188 ? 14.445 1.949 -7.259 1.00 74.56 188 GLU A N 1
ATOM 1451 C CA . GLU A 1 188 ? 13.870 1.386 -6.030 1.00 74.56 188 GLU A CA 1
ATOM 1452 C C . GLU A 1 188 ? 13.217 2.453 -5.143 1.00 74.56 188 GLU A C 1
ATOM 1454 O O . GLU A 1 188 ? 12.284 2.147 -4.400 1.00 74.56 188 GLU A O 1
ATOM 1459 N N . SER A 1 189 ? 13.703 3.693 -5.242 1.00 71.69 189 SER A N 1
ATOM 1460 C CA . SER A 1 189 ? 13.218 4.857 -4.500 1.00 71.69 189 SER A CA 1
ATOM 1461 C C . SER A 1 189 ? 12.054 5.558 -5.194 1.00 71.69 189 SER A C 1
ATOM 1463 O O . SER A 1 189 ? 11.434 6.435 -4.593 1.00 71.69 189 SER A O 1
ATOM 1465 N N . ASP A 1 190 ? 11.765 5.205 -6.449 1.00 68.31 190 ASP A N 1
ATOM 1466 C CA . ASP A 1 190 ? 10.582 5.721 -7.119 1.00 68.31 190 ASP A CA 1
ATOM 1467 C C . ASP A 1 190 ? 9.353 5.183 -6.403 1.00 68.31 190 ASP A C 1
ATOM 1469 O O . ASP A 1 190 ? 9.208 3.969 -6.241 1.00 68.31 190 ASP A O 1
ATOM 1473 N N . GLU A 1 191 ? 8.510 6.119 -5.962 1.00 59.78 191 GLU A N 1
ATOM 1474 C CA . GLU A 1 191 ? 7.250 5.928 -5.244 1.00 59.78 191 GLU A CA 1
ATOM 1475 C C . GLU A 1 191 ? 6.704 4.506 -5.381 1.00 59.78 191 GLU A C 1
ATOM 1477 O O . GLU A 1 191 ? 6.262 4.093 -6.459 1.00 59.78 191 GLU A O 1
ATOM 1482 N N . ALA A 1 192 ? 6.731 3.751 -4.277 1.00 60.53 192 ALA A N 1
ATOM 1483 C CA . ALA A 1 192 ? 6.117 2.438 -4.250 1.00 60.53 192 ALA A CA 1
ATOM 1484 C C . ALA A 1 192 ? 4.676 2.602 -4.757 1.00 60.53 192 ALA A C 1
ATOM 1486 O O . ALA A 1 192 ? 3.914 3.362 -4.153 1.00 60.53 192 ALA A O 1
ATOM 1487 N N . PRO A 1 193 ? 4.271 1.926 -5.844 1.00 59.22 193 PRO A N 1
ATOM 1488 C CA . PRO A 1 193 ? 2.927 2.057 -6.389 1.00 59.22 193 PRO A CA 1
ATOM 1489 C C . PRO A 1 193 ? 1.863 1.715 -5.353 1.00 59.22 193 PRO A C 1
ATOM 1491 O O . PRO A 1 193 ? 0.736 2.138 -5.531 1.00 59.22 193 PRO A O 1
ATOM 1494 N N . LEU A 1 194 ? 2.196 1.011 -4.261 1.00 61.19 194 LEU A N 1
ATOM 1495 C CA . LEU A 1 194 ? 1.304 0.851 -3.118 1.00 61.19 194 LEU A CA 1
ATOM 1496 C C . LEU A 1 194 ? 0.944 2.170 -2.445 1.00 61.19 194 LEU A C 1
ATOM 1498 O O . LEU A 1 194 ? -0.200 2.327 -2.061 1.00 61.19 194 LEU A O 1
ATOM 1502 N N . ALA A 1 195 ? 1.894 3.084 -2.250 1.00 61.28 195 ALA A N 1
ATOM 1503 C CA . ALA A 1 195 ? 1.622 4.364 -1.606 1.00 61.28 195 ALA A CA 1
ATOM 1504 C C . ALA A 1 195 ? 0.695 5.196 -2.495 1.00 61.28 195 ALA A C 1
ATOM 1506 O O . ALA A 1 195 ? -0.378 5.582 -2.049 1.00 61.28 195 ALA A O 1
ATOM 1507 N N . LEU A 1 196 ? 1.034 5.319 -3.781 1.00 67.81 196 LEU A N 1
ATOM 1508 C CA . LEU A 1 196 ? 0.202 6.014 -4.761 1.00 67.81 196 LEU A CA 1
ATOM 1509 C C . LEU A 1 196 ? -1.160 5.325 -4.967 1.00 67.81 196 LEU A C 1
ATOM 1511 O O . LEU A 1 196 ? -2.177 5.993 -5.081 1.00 67.81 196 LEU A O 1
ATOM 1515 N N . ALA A 1 197 ? -1.212 3.991 -5.011 1.00 65.69 197 ALA A N 1
ATOM 1516 C CA . ALA A 1 197 ? -2.462 3.248 -5.156 1.00 65.69 197 ALA A CA 1
ATOM 1517 C C . ALA A 1 197 ? -3.300 3.301 -3.879 1.00 65.69 197 ALA A C 1
ATOM 1519 O O . ALA A 1 197 ? -4.514 3.385 -3.975 1.00 65.69 197 ALA A O 1
ATOM 1520 N N . MET A 1 198 ? -2.690 3.271 -2.693 1.00 68.00 198 MET A N 1
ATOM 1521 C CA . MET A 1 198 ? -3.396 3.483 -1.428 1.00 68.00 198 MET A CA 1
ATOM 1522 C C . MET A 1 198 ? -3.946 4.897 -1.362 1.00 68.00 198 MET A C 1
ATOM 1524 O O . MET A 1 198 ? -5.092 5.048 -0.967 1.00 68.00 198 MET A O 1
ATOM 1528 N N . GLU A 1 199 ? -3.186 5.902 -1.796 1.00 73.94 199 GLU A N 1
ATOM 1529 C CA . GLU A 1 199 ? -3.657 7.282 -1.916 1.00 73.94 199 GLU A CA 1
ATOM 1530 C C . GLU A 1 199 ? -4.812 7.379 -2.912 1.00 73.94 199 GLU A C 1
ATOM 1532 O O . GLU A 1 199 ? -5.886 7.824 -2.536 1.00 73.94 199 GLU A O 1
ATOM 1537 N N . GLN A 1 200 ? -4.679 6.832 -4.122 1.00 77.81 200 GLN A N 1
ATOM 1538 C CA . GLN A 1 200 ? -5.761 6.815 -5.113 1.00 77.81 200 GLN A CA 1
ATOM 1539 C C . GLN A 1 200 ? -6.991 6.040 -4.637 1.00 77.81 200 GLN A C 1
ATOM 1541 O O . GLN A 1 200 ? -8.114 6.472 -4.872 1.00 77.81 200 GLN A O 1
ATOM 1546 N N . ILE A 1 201 ? -6.811 4.902 -3.965 1.00 78.31 201 ILE A N 1
ATOM 1547 C CA . ILE A 1 201 ? -7.904 4.129 -3.369 1.00 78.31 201 ILE A CA 1
ATOM 1548 C C . ILE A 1 201 ? -8.539 4.928 -2.240 1.00 78.31 201 ILE A C 1
ATOM 1550 O O . ILE A 1 201 ? -9.755 4.912 -2.115 1.00 78.31 201 ILE A O 1
ATOM 1554 N N . GLN A 1 202 ? -7.754 5.618 -1.420 1.00 74.88 202 GLN A N 1
ATOM 1555 C CA . GLN A 1 202 ? -8.246 6.437 -0.323 1.00 74.88 202 GLN A CA 1
ATOM 1556 C C . GLN A 1 202 ? -8.988 7.673 -0.848 1.00 74.88 202 GLN A C 1
ATOM 1558 O O . GLN A 1 202 ? -10.040 8.015 -0.308 1.00 74.88 202 GLN A O 1
ATOM 1563 N N . ASP A 1 203 ? -8.532 8.272 -1.941 1.00 77.94 203 ASP A N 1
ATOM 1564 C CA . ASP A 1 203 ? -9.187 9.378 -2.635 1.00 77.94 203 ASP A CA 1
ATOM 1565 C C . ASP A 1 203 ? -10.475 8.913 -3.322 1.00 77.94 203 ASP A C 1
ATOM 1567 O O . ASP A 1 203 ? -11.532 9.497 -3.095 1.00 77.94 203 ASP A O 1
ATOM 1571 N N . LEU A 1 204 ? -10.455 7.794 -4.057 1.00 74.69 204 LEU A N 1
ATOM 1572 C CA . LEU A 1 204 ? -11.673 7.185 -4.606 1.00 74.69 204 LEU A CA 1
ATOM 1573 C C . LEU A 1 204 ? -12.653 6.807 -3.498 1.00 74.69 204 LEU A C 1
ATOM 1575 O O . LEU A 1 204 ? -13.847 7.049 -3.623 1.00 74.69 204 LEU A O 1
ATOM 1579 N N . TYR A 1 205 ? -12.165 6.208 -2.415 1.00 80.31 205 TYR A N 1
ATOM 1580 C CA . TYR A 1 205 ? -12.976 5.781 -1.283 1.00 80.31 205 TYR A CA 1
ATOM 1581 C C . TYR A 1 205 ? -13.618 6.982 -0.595 1.00 80.31 205 TYR A C 1
ATOM 1583 O O . TYR A 1 205 ? -14.811 6.952 -0.302 1.00 80.31 205 TYR A O 1
ATOM 1591 N N . THR A 1 206 ? -12.858 8.051 -0.351 1.00 79.44 206 THR A N 1
ATOM 1592 C CA . THR A 1 206 ? -13.384 9.267 0.275 1.00 79.44 206 THR A CA 1
ATOM 1593 C C . THR A 1 206 ? -14.350 9.997 -0.644 1.00 79.44 206 THR A C 1
ATOM 1595 O O . THR A 1 206 ? -15.419 10.373 -0.172 1.00 79.44 206 THR A O 1
ATOM 1598 N N . LEU A 1 207 ? -14.046 10.137 -1.936 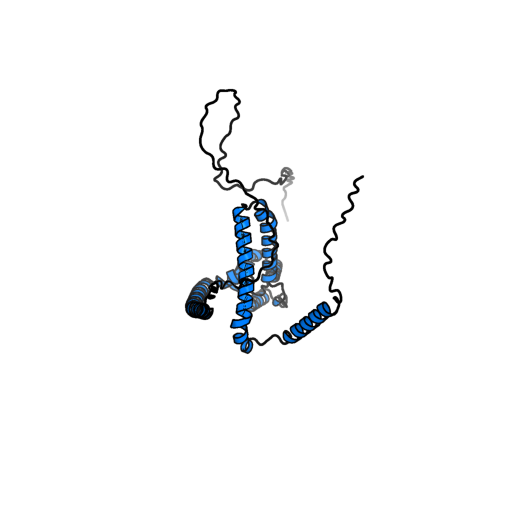1.00 81.19 207 LEU A N 1
ATOM 1599 C CA . LEU A 1 207 ? -14.958 10.720 -2.919 1.00 81.19 207 LEU A CA 1
ATOM 1600 C C . LEU A 1 207 ? -16.241 9.896 -3.017 1.00 81.19 207 LEU A C 1
ATOM 1602 O O . LEU A 1 207 ? -17.315 10.425 -2.759 1.00 81.19 207 LEU A O 1
ATOM 1606 N N . TRP A 1 208 ? -16.146 8.596 -3.288 1.00 81.38 208 TRP A N 1
ATOM 1607 C CA . TRP A 1 208 ? -17.301 7.716 -3.470 1.00 81.38 208 TRP A CA 1
ATOM 1608 C C . TRP A 1 208 ? -18.173 7.617 -2.212 1.00 81.38 208 TRP A C 1
ATOM 1610 O O . TRP A 1 208 ? -19.400 7.676 -2.292 1.00 81.38 208 TRP A O 1
ATOM 1620 N N . ILE A 1 209 ? -17.577 7.528 -1.022 1.00 79.94 209 ILE A N 1
ATOM 1621 C CA . ILE A 1 209 ? -18.360 7.456 0.218 1.00 79.94 209 ILE A CA 1
ATOM 1622 C C . ILE A 1 209 ? -18.956 8.806 0.584 1.00 79.94 209 ILE A C 1
ATOM 1624 O O . ILE A 1 209 ? -20.111 8.873 1.010 1.00 79.94 209 ILE A O 1
ATOM 1628 N N . ASN A 1 210 ? -18.201 9.891 0.439 1.00 82.81 210 ASN A N 1
ATOM 1629 C CA . ASN A 1 210 ? -18.704 11.186 0.868 1.00 82.81 210 ASN A CA 1
ATOM 1630 C C . ASN A 1 210 ? -19.726 11.763 -0.114 1.00 82.81 210 ASN A C 1
ATOM 1632 O O . ASN A 1 210 ? -20.697 12.352 0.357 1.00 82.81 210 ASN A O 1
ATOM 1636 N N . SER A 1 211 ? -19.557 11.566 -1.427 1.00 81.31 211 SER A N 1
ATOM 1637 C CA . SER A 1 211 ? -20.477 12.085 -2.446 1.00 81.31 211 SER A CA 1
ATOM 1638 C C . SER A 1 211 ? -21.604 11.105 -2.770 1.00 81.31 211 SER A C 1
ATOM 1640 O O . SER A 1 211 ? -22.773 11.471 -2.701 1.00 81.31 211 SER A O 1
ATOM 1642 N N . TYR A 1 212 ? -21.288 9.842 -3.059 1.00 81.75 212 TYR A N 1
ATOM 1643 C CA . TYR A 1 212 ? -22.275 8.898 -3.582 1.00 81.75 212 TYR A CA 1
ATOM 1644 C C . TYR A 1 212 ? -23.039 8.191 -2.460 1.00 81.75 212 TYR A C 1
ATOM 1646 O O . TYR A 1 212 ? -24.270 8.159 -2.443 1.00 81.75 212 TYR A O 1
ATOM 1654 N N . TRP A 1 213 ? -22.323 7.667 -1.463 1.00 85.06 213 TRP A N 1
ATOM 1655 C CA . TRP A 1 213 ? -22.946 6.897 -0.385 1.00 85.06 213 TRP A CA 1
ATOM 1656 C C . TRP A 1 213 ? -23.791 7.763 0.557 1.00 85.06 213 TRP A C 1
ATOM 1658 O O . TRP A 1 213 ? -24.883 7.364 0.967 1.00 85.06 213 TRP A O 1
ATOM 1668 N N . ASN A 1 214 ? -23.335 8.968 0.904 1.00 86.62 214 ASN A N 1
ATOM 1669 C CA . ASN A 1 214 ? -24.108 9.838 1.793 1.00 86.62 214 ASN A CA 1
ATOM 1670 C C . ASN A 1 214 ? -25.382 10.379 1.138 1.00 86.62 214 ASN A C 1
ATOM 1672 O O . ASN A 1 214 ? -26.389 10.513 1.835 1.00 86.62 214 ASN A O 1
ATOM 1676 N N . VAL A 1 215 ? -25.370 10.629 -0.171 1.00 89.75 215 VAL A N 1
ATOM 1677 C CA . VAL A 1 215 ? -26.532 11.166 -0.889 1.00 89.75 215 VAL A CA 1
ATOM 1678 C C . VAL A 1 215 ? -27.511 10.047 -1.251 1.00 89.75 215 VAL A C 1
ATOM 1680 O O . VAL A 1 215 ? -28.674 10.116 -0.862 1.00 89.75 215 VAL A O 1
ATOM 1683 N N . TYR A 1 216 ? -27.044 8.964 -1.880 1.00 90.19 216 TYR A N 1
ATOM 1684 C CA . TYR A 1 216 ? -27.931 7.980 -2.515 1.00 90.19 216 TYR A CA 1
ATOM 1685 C C . TYR A 1 216 ? -28.170 6.694 -1.713 1.00 90.19 216 TYR A C 1
ATOM 1687 O O . TYR A 1 216 ? -29.112 5.962 -2.014 1.00 90.19 216 TYR A O 1
ATOM 1695 N N . ALA A 1 217 ? -27.372 6.379 -0.682 1.00 88.44 217 ALA A N 1
ATOM 1696 C CA . ALA A 1 217 ? -27.578 5.121 0.039 1.00 88.44 217 ALA A CA 1
ATOM 1697 C C . ALA A 1 217 ? -28.864 5.155 0.900 1.00 88.44 217 ALA A C 1
ATOM 1699 O O . ALA A 1 217 ? -29.055 6.103 1.680 1.00 88.44 217 ALA A O 1
ATOM 1700 N N . PRO A 1 218 ? -29.708 4.104 0.848 1.00 94.44 218 PRO A N 1
ATOM 1701 C CA . PRO A 1 218 ? -30.891 3.972 1.697 1.00 94.44 218 PRO A CA 1
ATOM 1702 C C . PRO A 1 218 ? -30.562 4.041 3.196 1.00 94.44 218 PRO A C 1
ATOM 1704 O O . PRO A 1 218 ? -29.509 3.579 3.649 1.00 94.44 218 PRO A O 1
ATOM 1707 N N . GLN A 1 219 ? -31.488 4.569 4.004 1.00 93.56 219 GLN A N 1
ATOM 1708 C CA . GLN A 1 219 ? -31.302 4.751 5.454 1.00 93.56 219 GLN A CA 1
ATOM 1709 C C . GLN A 1 219 ? -30.995 3.431 6.194 1.00 93.56 219 GLN A C 1
ATOM 1711 O O . GLN A 1 219 ? -30.215 3.411 7.153 1.00 93.56 219 GLN A O 1
ATOM 1716 N N . SER A 1 220 ? -31.572 2.318 5.729 1.00 91.50 220 SER A N 1
ATOM 1717 C CA . SER A 1 220 ? -31.314 0.965 6.241 1.00 91.50 220 SER A CA 1
ATOM 1718 C C . SER A 1 220 ? -29.855 0.558 6.034 1.00 91.50 220 SER A C 1
ATOM 1720 O O . SER A 1 220 ? -29.189 0.133 6.979 1.00 91.50 220 SER A O 1
ATOM 1722 N N . LEU A 1 221 ? -29.329 0.787 4.830 1.00 90.50 221 LEU A N 1
ATOM 1723 C CA . LEU A 1 221 ? -27.948 0.499 4.456 1.00 90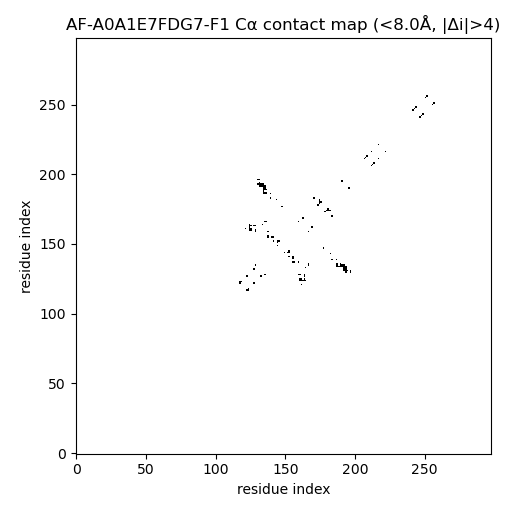.50 221 LEU A CA 1
ATOM 1724 C C . LEU A 1 221 ? -26.962 1.376 5.240 1.00 90.50 221 LEU A C 1
ATOM 1726 O O . LEU A 1 221 ? -25.965 0.877 5.757 1.00 90.50 221 LEU A O 1
ATOM 1730 N N . LYS A 1 222 ? -27.273 2.667 5.417 1.00 92.19 222 LYS A N 1
ATOM 1731 C CA . LYS A 1 222 ? -26.480 3.592 6.248 1.00 92.19 222 LYS A CA 1
ATOM 1732 C C . LYS A 1 222 ? -26.409 3.131 7.705 1.00 92.19 222 LYS A C 1
ATOM 1734 O O . LYS A 1 222 ? -25.340 3.165 8.316 1.00 92.19 222 LYS A O 1
ATOM 1739 N N . THR A 1 223 ? -27.527 2.664 8.260 1.00 93.19 223 THR A N 1
ATOM 1740 C CA . THR A 1 223 ? -27.588 2.147 9.637 1.00 93.19 223 THR A CA 1
ATOM 1741 C C . THR A 1 223 ? -26.825 0.831 9.772 1.00 93.19 223 THR A C 1
ATOM 1743 O O . THR A 1 223 ? -26.048 0.665 10.713 1.00 93.19 223 THR A O 1
ATOM 1746 N N . ALA A 1 224 ? -26.969 -0.072 8.800 1.00 93.00 224 ALA A N 1
ATOM 1747 C CA . ALA A 1 224 ? -26.224 -1.324 8.748 1.00 93.00 224 ALA A CA 1
ATOM 1748 C C . ALA A 1 224 ? -24.711 -1.078 8.638 1.00 93.00 224 ALA A C 1
ATOM 1750 O O . ALA A 1 224 ? -23.954 -1.594 9.455 1.00 93.00 224 ALA A O 1
ATOM 1751 N N . ALA A 1 225 ? -24.264 -0.221 7.716 1.00 89.31 225 ALA A N 1
ATOM 1752 C CA . ALA A 1 225 ? -22.856 0.144 7.556 1.00 89.31 225 ALA A CA 1
ATOM 1753 C C . ALA A 1 225 ? -22.281 0.792 8.824 1.00 89.31 225 ALA A C 1
ATOM 1755 O O . ALA A 1 225 ? -21.165 0.477 9.243 1.00 89.31 225 ALA A O 1
ATOM 1756 N N . ARG A 1 226 ? -23.062 1.650 9.491 1.00 91.88 226 ARG A N 1
ATOM 1757 C CA . ARG A 1 226 ? -22.693 2.235 10.783 1.00 91.88 226 ARG A CA 1
ATOM 1758 C C . ARG A 1 226 ? -22.520 1.152 11.851 1.00 91.88 226 ARG A C 1
ATOM 1760 O O . ARG A 1 226 ? -21.489 1.139 12.521 1.00 91.88 226 ARG A O 1
ATOM 1767 N N . ASN A 1 227 ? -23.462 0.218 11.970 1.00 94.56 227 ASN A N 1
ATOM 1768 C CA . ASN A 1 227 ? -23.370 -0.905 12.907 1.00 94.56 227 ASN A CA 1
ATOM 1769 C C . ASN A 1 227 ? -22.178 -1.818 12.600 1.00 94.56 227 ASN A C 1
ATOM 1771 O O . ASN A 1 227 ? -21.449 -2.190 13.516 1.00 94.56 227 ASN A O 1
ATOM 1775 N N . ILE A 1 228 ? -21.923 -2.121 11.324 1.00 91.06 228 ILE A N 1
ATOM 1776 C CA . ILE A 1 228 ? -20.757 -2.897 10.885 1.00 91.06 228 ILE A CA 1
ATOM 1777 C C . ILE A 1 228 ? -19.473 -2.175 11.284 1.00 91.06 228 ILE A C 1
ATOM 1779 O O . ILE A 1 228 ? -18.605 -2.783 11.903 1.00 91.06 228 ILE A O 1
ATOM 1783 N N . ARG A 1 229 ? -19.356 -0.869 11.020 1.00 90.25 229 ARG A N 1
ATOM 1784 C CA . ARG A 1 229 ? -18.180 -0.078 11.407 1.00 90.25 229 ARG A CA 1
ATOM 1785 C C . ARG A 1 229 ? -17.986 -0.052 12.925 1.00 90.25 229 ARG A C 1
ATOM 1787 O O . ARG A 1 229 ? -16.860 -0.209 13.402 1.00 90.25 229 ARG A O 1
ATOM 1794 N N . TYR A 1 230 ? -19.053 0.111 13.705 1.00 93.38 230 TYR A N 1
ATOM 1795 C CA . TYR A 1 230 ? -18.976 0.036 15.167 1.00 93.38 230 TYR A CA 1
ATOM 1796 C C . TYR A 1 230 ? -18.542 -1.353 15.647 1.00 93.38 230 TYR A C 1
ATOM 1798 O O . TYR A 1 230 ? -17.617 -1.452 16.454 1.00 93.38 230 TYR A O 1
ATOM 1806 N N . ASN A 1 231 ? -19.127 -2.421 15.108 1.00 93.00 231 ASN A N 1
ATOM 1807 C CA . ASN A 1 231 ? -18.767 -3.794 15.453 1.00 93.00 231 ASN A CA 1
ATOM 1808 C C . ASN A 1 231 ? -17.327 -4.119 15.051 1.00 93.00 231 ASN A C 1
ATOM 1810 O O . ASN A 1 231 ? -16.600 -4.714 15.840 1.00 93.00 231 ASN A O 1
ATOM 1814 N N . LEU A 1 232 ? -16.876 -3.665 13.882 1.00 91.62 232 LEU A N 1
ATOM 1815 C CA . LEU A 1 232 ? -15.521 -3.886 13.390 1.00 91.62 232 LEU A CA 1
ATOM 1816 C C . LEU A 1 232 ? -14.490 -3.124 14.225 1.00 91.62 232 LEU A C 1
ATOM 1818 O O . LEU A 1 232 ? -13.480 -3.694 14.626 1.00 91.62 232 LEU A O 1
ATOM 1822 N N . THR A 1 233 ? -14.748 -1.857 14.563 1.00 92.38 233 THR A N 1
ATOM 1823 C CA . THR A 1 233 ? -13.850 -1.085 15.442 1.00 92.38 233 THR A CA 1
ATOM 1824 C C . THR A 1 233 ? -13.817 -1.652 16.861 1.00 92.38 233 THR A C 1
ATOM 1826 O O . THR A 1 233 ? -12.763 -1.674 17.503 1.00 92.38 233 THR A O 1
ATOM 1829 N N . PHE A 1 234 ? -14.945 -2.158 17.362 1.00 93.75 234 PHE A N 1
ATOM 1830 C CA . PHE A 1 234 ? -15.005 -2.863 18.636 1.00 93.75 234 PHE A CA 1
ATOM 1831 C C . PHE A 1 234 ? -14.227 -4.182 18.593 1.00 93.75 234 PHE A C 1
ATOM 1833 O O . PHE A 1 234 ? -13.401 -4.432 19.477 1.00 93.75 234 PHE A O 1
ATOM 1840 N N . LEU A 1 235 ? -14.429 -4.983 17.545 1.00 93.19 235 LEU A N 1
ATOM 1841 C CA . LEU A 1 235 ? -13.720 -6.234 17.303 1.00 93.19 235 LEU A CA 1
ATOM 1842 C C . LEU A 1 235 ? -12.219 -5.983 17.189 1.00 93.19 235 LEU A C 1
ATOM 1844 O O . LEU A 1 235 ? -11.456 -6.627 17.892 1.00 93.19 235 LEU A O 1
ATOM 1848 N N . GLN A 1 236 ? -11.785 -4.981 16.425 1.00 92.38 236 GLN A N 1
ATOM 1849 C CA . GLN A 1 236 ? -10.380 -4.595 16.302 1.00 92.38 236 GLN A CA 1
ATOM 1850 C C . GLN A 1 236 ? -9.780 -4.184 17.656 1.00 92.38 236 GLN A C 1
ATOM 1852 O O . GLN A 1 236 ? -8.657 -4.569 17.982 1.00 92.38 236 GLN A O 1
ATOM 1857 N N . LYS A 1 237 ? -10.513 -3.432 18.490 1.00 95.69 237 LYS A N 1
ATOM 1858 C CA . LYS A 1 237 ? -10.065 -3.067 19.847 1.00 95.69 237 LYS A CA 1
ATOM 1859 C C . LYS A 1 237 ? -9.944 -4.290 20.756 1.00 95.69 237 LYS A C 1
ATOM 1861 O O . LYS A 1 237 ? -8.977 -4.389 21.513 1.00 95.69 237 LYS A O 1
ATOM 1866 N N . LYS A 1 238 ? -10.915 -5.204 20.715 1.00 93.69 238 LYS A N 1
ATOM 1867 C CA . LYS A 1 238 ? -10.896 -6.455 21.489 1.00 93.69 238 LYS A CA 1
ATOM 1868 C C . LYS A 1 238 ? -9.776 -7.367 21.010 1.00 93.69 238 LYS A C 1
ATOM 1870 O O . LYS A 1 238 ? -8.976 -7.790 21.833 1.00 93.69 238 LYS A O 1
ATOM 1875 N N . PHE A 1 239 ? -9.654 -7.552 19.704 1.00 91.56 239 PHE A N 1
ATOM 1876 C CA . PHE A 1 239 ? -8.584 -8.290 19.053 1.00 91.56 239 PHE A CA 1
ATOM 1877 C C . PHE A 1 239 ? -7.219 -7.726 19.429 1.00 91.56 239 PHE A C 1
ATOM 1879 O O . PHE A 1 239 ? -6.398 -8.467 19.936 1.00 91.56 239 PHE A O 1
ATOM 1886 N N . ARG A 1 240 ? -6.990 -6.407 19.343 1.00 92.00 240 ARG A N 1
ATOM 1887 C CA . ARG A 1 240 ? -5.732 -5.791 19.809 1.00 92.00 240 ARG A CA 1
ATOM 1888 C C . ARG A 1 240 ? -5.453 -6.062 21.287 1.00 92.00 240 ARG A C 1
ATOM 1890 O O . ARG A 1 240 ? -4.301 -6.276 21.646 1.00 92.00 240 ARG A O 1
ATOM 1897 N N . LYS A 1 241 ? -6.467 -6.036 22.159 1.00 94.50 241 LYS A N 1
ATOM 1898 C CA . LYS A 1 241 ? -6.292 -6.361 23.587 1.00 94.50 241 LYS A CA 1
ATOM 1899 C C . LYS A 1 241 ? -5.937 -7.833 23.794 1.00 94.50 241 LYS A C 1
ATOM 1901 O O . LYS A 1 241 ? -5.060 -8.118 24.598 1.00 94.50 241 LYS A O 1
ATOM 1906 N N . VAL A 1 242 ? -6.616 -8.736 23.094 1.00 90.88 242 VAL A N 1
ATOM 1907 C CA . VAL A 1 242 ? -6.382 -10.184 23.156 1.00 90.88 242 VAL A CA 1
ATOM 1908 C C . VAL A 1 242 ? -5.014 -10.518 22.572 1.00 90.88 242 VAL A C 1
ATOM 1910 O O . VAL A 1 242 ? -4.203 -11.119 23.260 1.00 90.88 242 VAL A O 1
ATOM 1913 N N . TRP A 1 243 ? -4.699 -10.011 21.382 1.00 89.50 243 TRP A N 1
ATOM 1914 C CA . TRP A 1 243 ? -3.395 -10.123 20.735 1.00 89.50 243 TRP A CA 1
ATOM 1915 C C . TRP A 1 243 ? -2.271 -9.653 21.655 1.00 89.50 243 TRP A C 1
ATOM 1917 O O . TRP A 1 243 ? -1.335 -10.398 21.905 1.00 89.50 243 TRP A O 1
ATOM 1927 N N . LYS A 1 244 ? -2.382 -8.455 22.243 1.00 90.00 244 LYS A N 1
ATOM 1928 C CA . LYS A 1 244 ? -1.375 -7.948 23.190 1.00 90.00 244 LYS A CA 1
ATOM 1929 C C . LYS A 1 244 ? -1.226 -8.801 24.452 1.00 90.00 244 LYS A C 1
ATOM 1931 O O . LYS A 1 244 ? -0.162 -8.779 25.051 1.00 90.00 244 LYS A O 1
ATOM 1936 N N . LYS A 1 245 ? -2.280 -9.490 24.896 1.00 90.75 245 LYS A N 1
ATOM 1937 C CA . LYS A 1 245 ? -2.252 -10.294 26.128 1.00 90.75 245 LYS A CA 1
ATOM 1938 C C . LYS A 1 245 ? -1.837 -11.745 25.902 1.00 90.75 245 LYS A C 1
ATOM 1940 O O . LYS A 1 245 ? -1.192 -12.309 26.770 1.00 90.75 245 LYS A O 1
ATOM 1945 N N . GLN A 1 246 ? -2.250 -12.347 24.792 1.00 89.56 246 GLN A N 1
ATOM 1946 C CA . GLN A 1 246 ? -2.072 -13.774 24.517 1.00 89.56 246 GLN A CA 1
ATOM 1947 C C . GLN A 1 246 ? -0.979 -14.018 23.479 1.00 89.56 246 GLN A C 1
ATOM 1949 O O . GLN A 1 246 ? -0.073 -14.804 23.720 1.00 89.56 246 GLN A O 1
ATOM 1954 N N . VAL A 1 247 ? -1.040 -13.311 22.350 1.00 85.06 247 VAL A N 1
ATOM 1955 C CA . VAL A 1 247 ? -0.149 -13.548 21.206 1.00 85.06 247 VAL A CA 1
ATOM 1956 C C . VAL A 1 247 ? 1.202 -12.859 21.409 1.00 85.06 247 VAL A C 1
ATOM 1958 O O . VAL A 1 247 ? 2.248 -13.448 21.165 1.00 85.06 247 VAL A O 1
ATOM 1961 N N . TRP A 1 248 ? 1.201 -11.624 21.914 1.00 86.69 248 TRP A N 1
ATOM 1962 C CA . TRP A 1 248 ? 2.417 -10.826 22.063 1.00 86.69 248 TRP A CA 1
ATOM 1963 C C . TRP A 1 248 ? 3.482 -11.458 22.973 1.00 86.69 248 TRP A C 1
ATOM 1965 O O . TRP A 1 248 ? 4.621 -11.507 22.528 1.00 86.69 248 TRP A O 1
ATOM 1975 N N . PRO A 1 249 ? 3.173 -12.014 24.164 1.00 91.12 249 PRO A N 1
ATOM 1976 C CA . PRO A 1 249 ? 4.200 -12.643 25.007 1.00 91.12 249 PRO A CA 1
ATOM 1977 C C . PRO A 1 249 ? 4.896 -13.843 24.350 1.00 91.12 249 PRO A C 1
ATOM 1979 O O . PRO A 1 249 ? 6.047 -14.127 24.650 1.00 91.12 249 PRO A O 1
ATOM 1982 N N . HIS A 1 250 ? 4.208 -14.542 23.442 1.00 85.75 250 HIS A N 1
ATOM 1983 C CA . HIS A 1 250 ? 4.777 -15.682 22.717 1.00 85.75 250 HIS A CA 1
ATOM 1984 C C . HIS A 1 250 ? 5.618 -15.230 21.515 1.00 85.75 250 HIS A C 1
ATOM 1986 O O . HIS A 1 250 ? 6.544 -15.927 21.114 1.00 85.75 250 HIS A O 1
ATOM 1992 N N . LEU A 1 251 ? 5.306 -14.061 20.946 1.00 81.44 251 LEU A N 1
ATOM 1993 C CA . LEU A 1 251 ? 6.054 -13.453 19.842 1.00 81.44 251 LEU A CA 1
ATOM 1994 C C . LEU A 1 251 ? 7.221 -12.575 20.312 1.00 81.44 251 LEU A C 1
ATOM 1996 O O . LEU A 1 251 ? 8.132 -12.311 19.533 1.00 81.44 251 LEU A O 1
ATOM 2000 N N . GLU A 1 252 ? 7.204 -12.128 21.566 1.00 84.31 252 GLU A N 1
ATOM 2001 C CA . GLU A 1 252 ? 8.233 -11.285 22.179 1.00 84.31 252 GLU A CA 1
ATOM 2002 C C . GLU A 1 252 ? 9.664 -11.843 22.039 1.00 84.31 252 GLU A C 1
ATOM 2004 O O . GLU A 1 252 ? 10.545 -11.056 21.687 1.00 84.31 252 GLU A O 1
ATOM 2009 N N . PRO A 1 253 ? 9.922 -13.160 22.195 1.00 88.44 253 PRO A N 1
ATOM 2010 C CA . PRO A 1 253 ? 11.258 -13.727 21.998 1.00 88.44 253 PRO A CA 1
ATOM 2011 C C . PRO A 1 253 ? 11.731 -13.676 20.541 1.00 88.44 253 PRO A C 1
ATOM 2013 O O . PRO A 1 253 ? 12.925 -13.556 20.286 1.00 88.44 253 PRO A O 1
ATOM 2016 N N . PHE A 1 254 ? 10.802 -13.762 19.586 1.00 84.94 254 PHE A N 1
ATOM 2017 C CA . PHE A 1 254 ? 11.119 -13.847 18.159 1.00 84.94 254 PHE A CA 1
ATOM 2018 C C . PHE A 1 254 ? 11.259 -12.475 17.503 1.00 84.94 254 PHE A C 1
ATOM 2020 O O . PHE A 1 254 ? 12.131 -12.278 16.663 1.00 84.94 254 PHE A O 1
ATOM 2027 N N . PHE A 1 255 ? 10.405 -11.523 17.879 1.00 77.69 255 PHE A N 1
ATOM 2028 C CA . PHE A 1 255 ? 10.365 -10.200 17.254 1.00 77.69 255 PHE A CA 1
ATOM 2029 C C . PHE A 1 255 ? 11.096 -9.123 18.061 1.00 77.69 255 PHE A C 1
ATOM 2031 O O . PHE A 1 255 ? 11.389 -8.058 17.519 1.00 77.69 255 PHE A O 1
ATOM 2038 N N . GLY A 1 256 ? 11.421 -9.400 19.329 1.00 72.00 256 GLY A N 1
ATOM 2039 C CA . GLY A 1 256 ? 11.986 -8.429 20.257 1.00 72.00 256 GLY A CA 1
ATOM 2040 C C . GLY A 1 256 ? 10.998 -7.302 20.579 1.00 72.00 256 GLY A C 1
ATOM 2041 O O . GLY A 1 256 ? 10.200 -6.857 19.754 1.00 72.00 256 GLY A O 1
ATOM 2042 N N . VAL A 1 257 ? 11.028 -6.782 21.804 1.00 68.12 257 VAL A N 1
ATOM 2043 C CA . VAL A 1 257 ? 10.300 -5.540 22.096 1.00 68.12 257 VAL A CA 1
ATOM 2044 C C . VAL A 1 257 ? 11.053 -4.393 21.418 1.00 68.12 257 VAL A C 1
ATOM 2046 O O . VAL A 1 257 ? 12.259 -4.262 21.655 1.00 68.12 257 VAL A O 1
ATOM 2049 N N . PRO A 1 258 ? 10.395 -3.522 20.623 1.00 59.81 258 PRO A N 1
ATOM 2050 C CA . PRO A 1 258 ? 11.015 -2.286 20.162 1.00 59.81 258 PRO A CA 1
ATOM 2051 C C . PRO A 1 258 ? 11.584 -1.546 21.377 1.00 59.81 258 PRO A C 1
ATOM 2053 O O . PRO A 1 258 ? 10.825 -1.122 22.258 1.00 59.81 258 PRO A O 1
ATOM 2056 N N . LYS A 1 259 ? 12.921 -1.461 21.462 1.00 57.31 259 LYS A N 1
ATOM 2057 C CA . LYS A 1 259 ? 13.676 -0.890 22.589 1.00 57.31 259 LYS A CA 1
ATOM 2058 C C . LYS A 1 259 ? 13.298 0.587 22.764 1.00 57.31 259 LYS A C 1
ATOM 2060 O O . LYS A 1 259 ? 13.947 1.478 22.236 1.00 57.31 259 LYS A O 1
ATOM 2065 N N . GLY A 1 260 ? 12.207 0.855 23.472 1.00 67.19 260 GLY A N 1
ATOM 2066 C CA . GLY A 1 260 ? 11.628 2.197 23.575 1.00 67.19 260 GLY A CA 1
ATOM 2067 C C . GLY A 1 260 ? 10.227 2.232 24.180 1.00 67.19 260 GLY A C 1
ATOM 2068 O O . GLY A 1 260 ? 9.871 3.225 24.815 1.00 67.19 260 GLY A O 1
ATOM 2069 N N . ALA A 1 261 ? 9.464 1.137 24.088 1.00 70.62 261 ALA A N 1
ATOM 2070 C CA . ALA A 1 261 ? 8.105 1.079 24.632 1.00 70.62 261 ALA A CA 1
ATOM 2071 C C . ALA A 1 261 ? 8.052 1.333 26.151 1.00 70.62 261 ALA A C 1
ATOM 2073 O O . ALA A 1 261 ? 7.143 2.009 26.631 1.00 70.62 261 ALA A O 1
ATOM 2074 N N . ASP A 1 262 ? 9.041 0.865 26.916 1.00 74.12 262 ASP A N 1
ATOM 2075 C CA . ASP A 1 262 ? 9.067 1.081 28.368 1.00 74.12 262 ASP A CA 1
ATOM 2076 C C . ASP A 1 262 ? 9.511 2.495 28.754 1.00 74.12 262 ASP A C 1
ATOM 2078 O O . ASP A 1 262 ? 8.992 3.060 29.719 1.00 74.12 262 ASP A O 1
ATOM 2082 N N . LYS A 1 263 ? 10.384 3.125 27.952 1.00 79.69 263 LYS A N 1
ATOM 2083 C CA . LYS A 1 263 ? 10.697 4.557 28.097 1.00 79.69 263 LYS A CA 1
ATOM 2084 C C . LYS A 1 263 ? 9.449 5.405 27.846 1.00 79.69 263 LYS A C 1
ATOM 2086 O O . LYS A 1 263 ? 9.171 6.318 28.620 1.00 79.69 263 LYS A O 1
ATOM 2091 N N . GLN A 1 264 ? 8.659 5.055 26.830 1.00 81.81 264 GLN A N 1
ATOM 2092 C CA . GLN A 1 264 ? 7.415 5.751 26.512 1.00 81.81 264 GLN A CA 1
ATOM 2093 C C . GLN A 1 264 ? 6.342 5.546 27.590 1.00 81.81 264 GLN A C 1
ATOM 2095 O O . GLN A 1 264 ? 5.760 6.524 28.047 1.00 81.81 264 GLN A O 1
ATOM 2100 N N . LYS A 1 265 ? 6.157 4.321 28.106 1.00 81.62 265 LYS A N 1
ATOM 2101 C CA . LYS A 1 265 ? 5.260 4.066 29.252 1.00 81.62 265 LYS A CA 1
ATOM 2102 C C . LYS A 1 265 ? 5.659 4.871 30.491 1.00 81.62 265 LYS A C 1
ATOM 2104 O O . LYS A 1 265 ? 4.788 5.391 31.186 1.00 81.62 265 LYS A O 1
ATOM 2109 N N . ARG A 1 266 ? 6.961 4.986 30.782 1.00 84.94 266 ARG A N 1
ATOM 2110 C CA . ARG A 1 266 ? 7.467 5.759 31.929 1.00 84.94 266 ARG A CA 1
ATOM 2111 C C . ARG A 1 266 ? 7.248 7.264 31.733 1.00 84.94 266 ARG A C 1
ATOM 2113 O O . ARG A 1 266 ? 6.844 7.935 32.682 1.00 84.94 266 ARG A O 1
ATOM 2120 N N . ALA A 1 267 ? 7.433 7.771 30.513 1.00 86.31 267 ALA A N 1
ATOM 2121 C CA . ALA A 1 267 ? 7.138 9.158 30.150 1.00 86.31 267 ALA A CA 1
ATOM 2122 C C . ALA A 1 267 ? 5.632 9.477 30.228 1.00 86.31 267 ALA A C 1
ATOM 2124 O O . ALA A 1 267 ? 5.250 10.489 30.817 1.00 86.31 267 ALA A O 1
ATOM 2125 N N . ASP A 1 268 ? 4.771 8.590 29.724 1.00 88.19 268 ASP A N 1
ATOM 2126 C CA . ASP A 1 268 ? 3.313 8.740 29.787 1.00 88.19 268 ASP A CA 1
ATOM 2127 C C . ASP A 1 268 ? 2.797 8.685 31.230 1.00 88.19 268 ASP A C 1
ATOM 2129 O O . ASP A 1 268 ? 1.968 9.508 31.624 1.00 88.19 268 ASP A O 1
ATOM 2133 N N . ALA A 1 269 ? 3.334 7.783 32.058 1.00 86.81 269 ALA A N 1
ATOM 2134 C CA . ALA A 1 269 ? 3.018 7.719 33.484 1.00 86.81 269 ALA A CA 1
ATOM 2135 C C . ALA A 1 269 ? 3.454 8.994 34.228 1.00 86.81 269 ALA A C 1
ATOM 2137 O O . ALA A 1 269 ? 2.704 9.514 35.057 1.00 86.81 269 ALA A O 1
ATOM 2138 N N . ALA A 1 270 ? 4.633 9.541 33.912 1.00 88.50 270 ALA A N 1
ATOM 2139 C CA . ALA A 1 270 ? 5.095 10.811 34.468 1.00 88.50 270 ALA A CA 1
ATOM 2140 C C . ALA A 1 270 ? 4.209 11.990 34.023 1.00 88.50 270 ALA A C 1
ATOM 2142 O O . ALA A 1 270 ? 3.856 12.840 34.842 1.00 88.50 270 ALA A O 1
ATOM 2143 N N . LYS A 1 271 ? 3.778 12.023 32.754 1.00 89.56 271 LYS A N 1
ATOM 2144 C CA . LYS A 1 271 ? 2.872 13.052 32.217 1.00 89.56 271 LYS A CA 1
ATOM 2145 C C . LYS A 1 271 ? 1.472 12.966 32.831 1.00 89.56 271 LYS A C 1
ATOM 2147 O O . LYS A 1 271 ? 0.890 14.000 33.147 1.00 89.56 271 LYS A O 1
ATOM 2152 N N . ALA A 1 272 ? 0.946 11.762 33.060 1.00 85.38 272 ALA A N 1
ATOM 2153 C CA . ALA A 1 272 ? -0.329 11.555 33.746 1.00 85.38 272 ALA A CA 1
ATOM 2154 C C . ALA A 1 272 ? -0.273 12.014 35.212 1.00 85.38 272 ALA A C 1
ATOM 2156 O O . ALA A 1 272 ? -1.178 12.711 35.668 1.00 85.38 272 ALA A O 1
ATOM 2157 N N . LYS A 1 273 ? 0.824 11.713 35.925 1.00 84.38 273 LYS A N 1
ATOM 2158 C CA . LYS A 1 273 ? 1.058 12.233 37.282 1.00 84.38 273 LYS A CA 1
ATOM 2159 C C . LYS A 1 273 ? 1.160 13.757 37.307 1.00 84.38 273 LYS A C 1
ATOM 2161 O O . LYS A 1 273 ? 0.579 14.364 38.192 1.00 84.38 273 LYS A O 1
ATOM 2166 N N . LYS A 1 274 ? 1.812 14.386 36.322 1.00 84.44 274 LYS A N 1
ATOM 2167 C CA . LYS A 1 274 ? 1.845 15.856 36.205 1.00 84.44 274 LYS A CA 1
ATOM 2168 C C . LYS A 1 274 ? 0.462 16.459 35.927 1.00 84.44 274 LYS A C 1
ATOM 2170 O O . LYS A 1 274 ? 0.138 17.490 36.499 1.00 84.44 274 LYS A O 1
ATOM 2175 N N . ARG A 1 275 ? -0.373 15.812 35.104 1.00 77.19 275 ARG A N 1
ATOM 2176 C CA . ARG A 1 275 ? -1.751 16.272 34.837 1.00 77.19 275 ARG A CA 1
ATOM 2177 C C . ARG A 1 275 ? -2.668 16.133 36.052 1.00 77.19 275 ARG A C 1
ATOM 2179 O O . ARG A 1 275 ? -3.451 17.037 36.297 1.00 77.19 275 ARG A O 1
ATOM 2186 N N . ASN A 1 276 ? -2.550 15.046 36.814 1.00 70.31 276 ASN A N 1
ATOM 2187 C CA . ASN A 1 276 ? -3.354 14.847 38.025 1.00 70.31 276 ASN A CA 1
ATOM 2188 C C . ASN A 1 276 ? -2.803 15.600 39.247 1.00 70.31 276 ASN A C 1
ATOM 2190 O O . ASN A 1 276 ? -3.569 15.950 40.134 1.00 70.31 276 ASN A O 1
ATOM 2194 N N . GLY A 1 277 ? -1.493 15.845 39.308 1.00 63.44 277 GLY A N 1
ATOM 2195 C CA . GLY A 1 277 ? -0.846 16.569 40.405 1.00 63.44 277 GLY A CA 1
ATOM 2196 C C . GLY A 1 277 ? -0.840 18.090 40.241 1.00 63.44 277 GLY A C 1
ATOM 2197 O O . GLY A 1 277 ? -0.566 18.790 41.206 1.00 63.44 277 GLY A O 1
ATOM 2198 N N . GLY A 1 278 ? -1.131 18.608 39.042 1.00 55.03 278 GLY A N 1
ATOM 2199 C CA . GLY A 1 278 ? -1.065 20.041 38.731 1.00 55.03 278 GLY A CA 1
ATOM 2200 C C . GLY A 1 278 ? -2.377 20.819 38.871 1.00 55.03 278 GLY A C 1
ATOM 2201 O O . GLY A 1 278 ? -2.372 22.029 38.686 1.00 55.03 278 GLY A O 1
ATOM 2202 N N . GLY A 1 279 ? -3.501 20.170 39.182 1.00 56.16 279 GLY A N 1
ATOM 2203 C CA . GLY A 1 279 ? -4.775 20.873 39.328 1.00 56.16 279 GLY A CA 1
ATOM 2204 C C . GLY A 1 279 ? -5.792 20.071 40.120 1.00 56.16 279 GLY A C 1
ATOM 2205 O O . GLY A 1 279 ? -6.394 19.149 39.575 1.00 56.16 279 GLY A O 1
ATOM 2206 N N . GLY A 1 280 ? -6.010 20.430 41.390 1.00 48.47 280 GLY A N 1
ATOM 2207 C CA . GLY A 1 280 ? -7.183 19.925 42.102 1.00 48.47 280 GLY A CA 1
ATOM 2208 C C . GLY A 1 280 ? -7.154 19.843 43.624 1.00 48.47 280 GLY A C 1
ATOM 2209 O O . GLY A 1 280 ? -7.827 18.972 44.163 1.00 48.47 280 GLY A O 1
ATOM 2210 N N . SER A 1 281 ? -6.507 20.765 44.341 1.00 46.81 281 SER A N 1
ATOM 2211 C CA . SER A 1 281 ? -7.036 21.200 45.643 1.00 46.81 281 SER A CA 1
ATOM 2212 C C . SER A 1 281 ? -8.301 22.038 45.396 1.00 46.81 281 SER A C 1
ATOM 2214 O O . SER A 1 281 ? -8.291 23.261 45.469 1.00 46.81 281 SER A O 1
ATOM 2216 N N . SER A 1 282 ? -9.380 21.387 44.974 1.00 49.94 282 SER A N 1
ATOM 2217 C CA . SER A 1 282 ? -10.706 21.990 44.835 1.00 49.94 282 SER A CA 1
ATOM 2218 C C . SER A 1 282 ? -11.734 20.870 44.916 1.00 49.94 282 SER A C 1
ATOM 2220 O O . SER A 1 282 ? -12.380 20.472 43.946 1.00 49.94 282 SER A O 1
ATOM 2222 N N . SER A 1 283 ? -11.842 20.299 46.113 1.00 50.78 283 SER A N 1
ATOM 2223 C CA . SER A 1 283 ? -13.013 19.544 46.537 1.00 50.78 283 SER A CA 1
ATOM 2224 C C . SER A 1 283 ? -14.183 20.525 46.644 1.00 50.78 283 SER A C 1
ATOM 2226 O O . SER A 1 283 ? -14.518 21.019 47.720 1.00 50.78 283 SER A O 1
ATOM 2228 N N . GLY A 1 284 ? -14.767 20.860 45.494 1.00 51.16 284 GLY A N 1
ATOM 2229 C CA . GLY A 1 284 ? -16.016 21.594 45.383 1.00 51.16 284 GLY A CA 1
ATOM 2230 C C . GLY A 1 284 ? -17.154 20.753 45.944 1.00 51.16 284 GLY A C 1
ATOM 2231 O O . GLY A 1 284 ? -17.818 20.009 45.222 1.00 51.16 284 GLY A O 1
ATOM 2232 N N . THR A 1 285 ? -17.367 20.869 47.251 1.00 47.69 285 THR A N 1
ATOM 2233 C CA . THR A 1 285 ? -18.589 20.473 47.941 1.00 47.69 285 THR A CA 1
ATOM 2234 C C . THR A 1 285 ? -19.764 21.126 47.219 1.00 47.69 285 THR A C 1
ATOM 2236 O O . THR A 1 285 ? -19.936 22.343 47.272 1.00 47.69 285 THR A O 1
ATOM 2239 N N . LYS A 1 286 ? -20.564 20.324 46.508 1.00 47.12 286 LYS A N 1
ATOM 2240 C CA . LYS A 1 286 ? -21.840 20.751 45.924 1.00 47.12 286 LYS A CA 1
ATOM 2241 C C . LYS A 1 286 ? -22.764 21.215 47.057 1.00 47.12 286 LYS A C 1
ATOM 2243 O O . LYS A 1 286 ? -23.474 20.403 47.643 1.00 47.12 286 LYS A O 1
ATOM 2248 N N . LYS A 1 287 ? -22.746 22.511 47.381 1.00 47.22 287 LYS A N 1
ATOM 2249 C CA . LYS A 1 287 ? -23.798 23.150 48.176 1.00 47.22 287 LYS A CA 1
ATOM 2250 C C . LYS A 1 287 ? -25.072 23.122 47.333 1.00 47.22 287 LYS A C 1
ATOM 2252 O O . LYS A 1 287 ? -25.115 23.705 46.253 1.00 47.22 287 LYS A O 1
ATOM 2257 N N . GLY A 1 288 ? -26.063 22.368 47.800 1.00 54.16 288 GLY A N 1
ATOM 2258 C CA . GLY A 1 288 ? -27.398 22.362 47.215 1.00 54.16 288 GLY A CA 1
ATOM 2259 C C . GLY A 1 288 ? -28.045 23.752 47.293 1.00 54.16 288 GLY A C 1
ATOM 2260 O O . GLY A 1 288 ? -27.656 24.560 48.140 1.00 54.16 288 GLY A O 1
ATOM 2261 N N . PRO A 1 289 ? -29.007 24.046 46.405 1.00 53.62 289 PRO A N 1
ATOM 2262 C CA . PRO A 1 289 ? -29.697 25.329 46.378 1.00 53.62 289 PRO A CA 1
ATOM 2263 C C . PRO A 1 289 ? -30.480 25.536 47.683 1.00 53.62 289 PRO A C 1
ATOM 2265 O O . PRO A 1 289 ? -31.308 24.702 48.050 1.00 53.62 289 PRO A O 1
ATOM 2268 N N . LYS A 1 290 ? -30.203 26.641 48.387 1.00 46.50 290 LYS A N 1
ATOM 2269 C CA . LYS A 1 290 ? -31.080 27.157 49.444 1.00 46.50 290 LYS A CA 1
ATOM 2270 C C . LYS A 1 290 ? -32.337 27.698 48.763 1.00 46.50 290 LYS A C 1
ATOM 2272 O O . LYS A 1 290 ? -32.228 28.600 47.935 1.00 46.50 290 LYS A O 1
ATOM 2277 N N . TYR A 1 291 ? -33.488 27.116 49.082 1.00 46.59 291 TYR A N 1
ATOM 2278 C CA . TYR A 1 291 ? -34.777 27.718 48.766 1.00 46.59 291 TYR A CA 1
ATOM 2279 C C . TYR A 1 291 ? -34.921 29.008 49.579 1.00 46.59 291 TYR A C 1
ATOM 2281 O O . TYR A 1 291 ? -34.498 29.076 50.734 1.00 46.59 291 TYR A O 1
ATOM 2289 N N . ARG A 1 292 ? -35.422 30.033 48.898 1.00 48.53 292 ARG A N 1
ATOM 2290 C CA . ARG A 1 292 ? -35.709 31.375 49.387 1.00 48.53 292 ARG A CA 1
ATOM 2291 C C . ARG A 1 292 ? -37.220 31.408 49.591 1.00 48.53 292 ARG A C 1
ATOM 2293 O O . ARG A 1 292 ? -37.942 31.527 48.608 1.00 48.53 292 ARG A O 1
ATOM 2300 N N . ASP A 1 293 ? -37.652 31.194 50.826 1.00 56.28 293 ASP A N 1
ATOM 2301 C CA . ASP A 1 293 ? -39.037 31.399 51.244 1.00 56.28 293 ASP A CA 1
ATOM 2302 C C . ASP A 1 293 ? -39.147 32.846 51.733 1.00 56.28 293 ASP A C 1
ATOM 2304 O O . ASP A 1 293 ? -38.978 33.118 52.914 1.00 56.28 293 ASP A O 1
ATOM 2308 N N . ASP A 1 294 ? -39.363 33.761 50.789 1.00 56.16 294 ASP A N 1
ATOM 2309 C CA . ASP A 1 294 ? -39.943 35.075 51.059 1.00 56.16 294 ASP A CA 1
ATOM 2310 C C . ASP A 1 294 ? -41.234 35.129 50.229 1.00 56.16 294 ASP A C 1
ATOM 2312 O O . ASP A 1 294 ? -41.199 35.397 49.025 1.00 56.16 294 ASP A O 1
ATOM 2316 N N . VAL A 1 295 ? -42.360 34.783 50.849 1.00 56.91 295 VAL A N 1
ATOM 2317 C CA . VAL A 1 295 ? -43.682 35.244 50.418 1.00 56.91 295 VAL A CA 1
ATOM 2318 C C . VAL A 1 295 ? -44.271 35.948 51.626 1.00 56.91 295 VAL A C 1
ATOM 2320 O O . VAL A 1 295 ? -44.546 35.335 52.655 1.00 56.91 295 VAL A O 1
ATOM 2323 N N . GLU A 1 296 ? -44.307 37.265 51.483 1.00 58.59 296 GLU A N 1
ATOM 2324 C CA . GLU A 1 296 ? -45.073 38.214 52.272 1.00 58.59 296 GLU A CA 1
ATOM 2325 C C . GLU A 1 296 ? -46.549 37.810 52.220 1.00 58.59 296 GLU A C 1
ATOM 2327 O O . GLU A 1 296 ? -47.071 37.593 51.130 1.00 58.59 296 GLU A O 1
ATOM 2332 N N . ASP A 1 297 ? -47.203 37.739 53.374 1.00 58.16 297 ASP A N 1
ATOM 2333 C CA . ASP A 1 297 ? -48.653 37.881 53.466 1.00 58.16 297 ASP A CA 1
ATOM 2334 C C . ASP A 1 297 ? -48.950 38.860 54.612 1.00 58.16 297 ASP A C 1
ATOM 2336 O O . ASP A 1 297 ? -48.356 38.777 55.694 1.00 58.16 297 ASP A O 1
ATOM 2340 N N . GLU A 1 298 ? -49.813 39.819 54.276 1.00 50.00 298 GLU A N 1
ATOM 2341 C CA . GLU A 1 298 ? -50.436 40.852 55.114 1.00 50.00 298 GLU A CA 1
ATOM 2342 C C . GLU A 1 298 ? -51.278 40.284 56.268 1.00 50.00 298 GLU A C 1
ATOM 2344 O O . GLU A 1 298 ? -51.859 39.181 56.124 1.00 50.00 298 GLU A O 1
#

Solvent-accessible surface area (backbone atoms only — not comparable to full-atom values): 19415 Å² total; per-residue (Å²): 132,86,84,89,84,88,86,79,92,78,89,74,90,80,89,86,81,77,91,78,80,87,70,96,81,84,80,84,76,76,93,82,78,81,81,78,87,81,84,90,78,91,86,82,89,81,89,88,79,90,76,90,81,80,86,84,84,82,78,84,77,81,78,79,84,77,83,84,84,77,91,77,95,73,94,72,91,70,79,81,77,82,75,80,79,72,79,67,64,65,64,54,52,50,48,52,50,59,50,44,64,54,46,48,56,53,50,48,52,49,49,50,52,50,45,54,53,27,58,76,63,51,40,51,26,45,48,33,60,74,64,15,70,56,58,50,51,57,69,60,53,44,60,49,26,60,74,77,42,58,84,51,47,83,47,44,68,60,52,50,30,75,33,49,96,42,52,73,62,51,49,57,50,51,25,68,71,71,70,53,75,69,79,65,68,68,38,75,73,40,70,38,41,31,58,59,47,49,48,51,50,49,49,49,48,49,49,45,46,62,58,47,45,66,71,69,51,53,72,68,58,55,51,49,52,50,52,49,52,52,52,49,55,49,47,50,54,50,47,52,54,48,39,60,68,62,51,39,72,72,43,37,84,80,70,51,73,71,93,50,59,67,60,49,52,51,51,51,52,52,51,50,50,50,60,64,71,71,63,72,102,64,86,74,75,82,75,73,85,79,83,81,90,81,77,89,79,136

Radius of gyration: 38.8 Å; Cα contacts (8 Å, |Δi|>4): 87; chains: 1; bounding box: 95×68×135 Å

pLDDT: mean 70.28, std 17.82, range [37.16, 95.69]

Mean predicted aligned error: 20.6 Å

Organism: NCBI:txid635003

Foldseek 3Di:
DDDDDDDDDDDDDDDDDDDDDPDDDDDDDDPDDDDDDDDDDDDDDDDDDDDDDDDDDDDDDPDDDDDDDDDDDDDDDDDDDDDPPPDPVVVVVVVCVVVVVVVVVVVVVVVVVVVVVCVVVLVCLLVCVVLLPAQFLLVLVLVLCVVPPPVCNVVSSVLSSVCRVPVVVVVVVSCVVVVPPPSCPPSRVPPRVNVVVVVVVVVCVCCCCVPPVVPPPDPVVVVVVVVVVVVVVVVVVVCVVCCVVPVCVVCCVVPPDPVCVVVVVVVVVVVVCCVVVVDDPCPPDPDDDDDDPDDDDD

Sequence (298 aa):
MDGGRLFADSAGLNDNGSADEFGPSDVPLPPGMASKKSDDSDDSSDEGVRNDQKELKTVRKKKKKAKPSGNDDEKSDLPPKPSAKGIKTTPLILLILMLGTAILPAMIFASDYIGGFLQKNHVMGSIGFRLGMGSVPKKRVMSFYEKHDPVKINEVPVILGKYYGDYPKLIKRLERKYQDYGYFLGWESDEAPLALAMEQIQDLYTLWINSYWNVYAPQSLKTAARNIRYNLTFLQKKFRKVWKKQVWPHLEPFFGVPKGADKQKRADAAKAKKRNGGGGSSSGTKKGPKYRDDVEDE